Protein AF-0000000075324361 (afdb_homodimer)

Organism: Citrus sinensis (NCBI:txid2711)

pLDDT: mean 88.5, std 12.8, range [30.2, 98.38]

Structure (mmCIF, N/CA/C/O backbone):
data_AF-0000000075324361-model_v1
#
loop_
_entity.id
_entity.type
_entity.pdbx_description
1 polymer 'Uncharacterized protein'
#
loop_
_atom_site.group_PDB
_atom_site.id
_atom_site.type_symbol
_atom_site.label_atom_id
_atom_site.label_alt_id
_atom_site.label_comp_id
_atom_site.label_asym_id
_atom_site.label_entity_id
_atom_site.label_seq_id
_atom_site.pdbx_PDB_ins_code
_atom_site.Cartn_x
_atom_site.Cartn_y
_atom_site.Cartn_z
_atom_site.occupancy
_atom_site.B_iso_or_equiv
_atom_site.auth_seq_id
_atom_site.auth_comp_id
_atom_site.auth_asym_id
_atom_site.auth_atom_id
_atom_site.pdbx_PDB_model_num
ATOM 1 N N . MET A 1 1 ? 23.672 18.141 -0.409 1 30.2 1 MET A N 1
ATOM 2 C CA . MET A 1 1 ? 24.625 17.031 -0.497 1 30.2 1 MET A CA 1
ATOM 3 C C . MET A 1 1 ? 23.906 15.688 -0.392 1 30.2 1 MET A C 1
ATOM 5 O O . MET A 1 1 ? 23.25 15.406 0.61 1 30.2 1 MET A O 1
ATOM 9 N N . TYR A 1 2 ? 23.219 15.25 -1.407 1 40.75 2 TYR A N 1
ATOM 10 C CA . TYR A 1 2 ? 22.469 14.031 -1.705 1 40.75 2 TYR A CA 1
ATOM 11 C C . TYR A 1 2 ? 23.234 12.797 -1.22 1 40.75 2 TYR A C 1
ATOM 13 O O . TYR A 1 2 ? 24.234 12.406 -1.813 1 40.75 2 TYR A O 1
ATOM 21 N N . ASP A 1 3 ? 23.641 12.852 -0.004 1 45.34 3 ASP A N 1
ATOM 22 C CA . ASP A 1 3 ? 24.438 11.711 0.427 1 45.34 3 ASP A CA 1
ATOM 23 C C . ASP A 1 3 ? 23.797 10.391 -0.021 1 45.34 3 ASP A C 1
ATOM 25 O O . ASP A 1 3 ? 22.703 10.055 0.403 1 45.34 3 ASP A O 1
ATOM 29 N N . ASN A 1 4 ? 24.016 10.117 -1.226 1 47.72 4 ASN A N 1
ATOM 30 C CA . ASN A 1 4 ? 23.656 9.016 -2.105 1 47.72 4 ASN A CA 1
ATOM 31 C C . ASN A 1 4 ? 23.734 7.672 -1.379 1 47.72 4 ASN A C 1
ATOM 33 O O . ASN A 1 4 ? 24.656 6.887 -1.597 1 47.72 4 ASN A O 1
ATOM 37 N N . ARG A 1 5 ? 23.891 7.523 -0.077 1 54.38 5 ARG A N 1
ATOM 38 C CA . ARG A 1 5 ? 24.438 6.199 0.215 1 54.38 5 ARG A CA 1
ATOM 39 C C . ARG A 1 5 ? 23.453 5.105 -0.208 1 54.38 5 ARG A C 1
ATOM 41 O O . ARG A 1 5 ? 22.578 4.711 0.566 1 54.38 5 ARG A O 1
ATOM 48 N N . ILE A 1 6 ? 23.234 5.102 -1.662 1 61 6 ILE A N 1
ATOM 49 C CA . ILE A 1 6 ? 22.609 3.902 -2.217 1 61 6 ILE A CA 1
ATOM 50 C C . ILE A 1 6 ? 23.406 2.67 -1.778 1 61 6 ILE A C 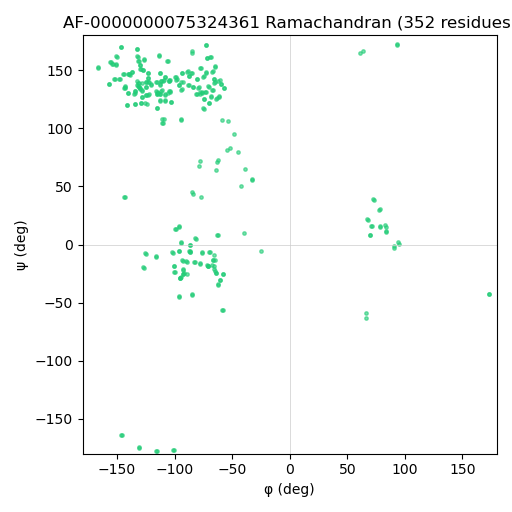1
ATOM 52 O O . ILE A 1 6 ? 24.609 2.58 -2.01 1 61 6 ILE A O 1
ATOM 56 N N . LEU A 1 7 ? 22.812 1.901 -0.807 1 64.62 7 LEU A N 1
ATOM 57 C CA . LEU A 1 7 ? 23.453 0.658 -0.382 1 64.62 7 LEU A CA 1
ATOM 58 C C . LEU A 1 7 ? 23.641 -0.287 -1.563 1 64.62 7 LEU A C 1
ATOM 60 O O . LEU A 1 7 ? 24.766 -0.685 -1.87 1 64.62 7 LEU A O 1
ATOM 64 N N . ARG A 1 8 ? 22.5 -0.619 -2.262 1 80.19 8 ARG A N 1
ATOM 65 C CA . ARG A 1 8 ? 22.594 -1.699 -3.24 1 80.19 8 ARG A CA 1
ATOM 66 C C . ARG A 1 8 ? 21.641 -1.458 -4.41 1 80.19 8 ARG A C 1
ATOM 68 O O . ARG A 1 8 ? 20.609 -0.8 -4.258 1 80.19 8 ARG A O 1
ATOM 75 N N . TYR A 1 9 ? 22.188 -1.846 -5.57 1 87.06 9 TYR A N 1
ATOM 76 C CA . TYR A 1 9 ? 21.375 -1.962 -6.777 1 87.06 9 TYR A CA 1
ATOM 77 C C . TYR A 1 9 ? 21.094 -3.422 -7.109 1 87.06 9 TYR A C 1
ATOM 79 O O . TYR A 1 9 ? 21.984 -4.266 -7.031 1 87.06 9 TYR A O 1
ATOM 87 N N . PHE A 1 10 ? 19.891 -3.602 -7.355 1 92.75 10 PHE A N 1
ATOM 88 C CA . PHE A 1 10 ? 19.484 -4.934 -7.793 1 92.75 10 PHE A CA 1
ATOM 89 C C . PHE A 1 10 ? 19.047 -4.918 -9.258 1 92.75 10 PHE A C 1
ATOM 91 O O . PHE A 1 10 ? 18 -4.363 -9.594 1 92.75 10 PHE A O 1
ATOM 98 N N . LYS A 1 11 ? 19.906 -5.496 -9.984 1 92.38 11 LYS A N 1
ATOM 99 C CA . LYS A 1 11 ? 19.672 -5.504 -11.422 1 92.38 11 LYS A CA 1
ATOM 100 C C . LYS A 1 11 ? 19.172 -6.867 -11.898 1 92.38 11 LYS A C 1
ATOM 102 O O . LYS A 1 11 ? 19.625 -7.902 -11.398 1 92.38 11 LYS A O 1
ATOM 107 N N . GLY A 1 12 ? 18.25 -6.793 -12.828 1 92.44 12 GLY A N 1
ATOM 108 C CA . GLY A 1 12 ? 17.781 -8.047 -13.391 1 92.44 12 GLY A CA 1
ATOM 109 C C . GLY A 1 12 ? 16.594 -7.875 -14.328 1 92.44 12 GLY A C 1
ATOM 110 O O . GLY A 1 12 ? 16.562 -8.469 -15.406 1 92.44 12 GLY A O 1
ATOM 111 N N . HIS A 1 13 ? 15.703 -7.051 -13.906 1 95.62 13 HIS A N 1
ATOM 112 C CA . HIS A 1 13 ? 14.555 -6.793 -14.766 1 95.62 13 HIS A CA 1
ATOM 113 C C . HIS A 1 13 ? 14.977 -6.059 -16.031 1 95.62 13 HIS A C 1
ATOM 115 O O . HIS A 1 13 ? 15.891 -5.238 -16.016 1 95.62 13 HIS A O 1
ATOM 121 N N . LYS A 1 14 ? 14.266 -6.305 -17.109 1 95.81 14 LYS A N 1
ATOM 122 C CA . LYS A 1 14 ? 14.578 -5.695 -18.406 1 95.81 14 LYS A CA 1
ATOM 123 C C . LYS A 1 14 ? 13.648 -4.516 -18.688 1 95.81 14 LYS A C 1
ATOM 125 O O . LYS A 1 14 ? 13.898 -3.738 -19.609 1 95.81 14 LYS A O 1
ATOM 130 N N . GLU A 1 15 ? 12.602 -4.465 -18.031 1 94.19 15 GLU A N 1
ATOM 131 C CA . GLU A 1 15 ? 11.625 -3.391 -18.156 1 94.19 15 GLU A CA 1
ATOM 132 C C . GLU A 1 15 ? 11.227 -2.836 -16.797 1 94.19 15 GLU A C 1
ATOM 134 O O . GLU A 1 15 ? 11.781 -3.248 -15.773 1 94.19 15 GLU A O 1
ATOM 139 N N . ARG A 1 16 ? 10.344 -1.986 -16.75 1 92.19 16 ARG A N 1
ATOM 140 C CA . ARG A 1 16 ? 9.938 -1.261 -15.547 1 92.19 16 ARG A CA 1
ATOM 141 C C . ARG A 1 16 ? 9.422 -2.217 -14.477 1 92.19 16 ARG A C 1
ATOM 143 O O . ARG A 1 16 ? 8.688 -3.158 -14.781 1 92.19 16 ARG A O 1
ATOM 150 N N . VAL A 1 17 ? 9.797 -1.865 -13.25 1 93.38 17 VAL A N 1
ATOM 151 C CA . VAL A 1 17 ? 9.234 -2.539 -12.086 1 93.38 17 VAL A CA 1
ATOM 152 C C . VAL A 1 17 ? 7.867 -1.951 -11.758 1 93.38 17 VAL A C 1
ATOM 154 O O . VAL A 1 17 ? 7.723 -0.733 -11.625 1 93.38 17 VAL A O 1
ATOM 157 N N . ILE A 1 18 ? 6.824 -2.787 -11.578 1 91.5 18 ILE A N 1
ATOM 158 C CA . ILE A 1 18 ? 5.477 -2.256 -11.406 1 91.5 18 ILE A CA 1
ATOM 159 C C . ILE A 1 18 ? 4.863 -2.803 -10.117 1 91.5 18 ILE A C 1
ATOM 161 O O . ILE A 1 18 ? 3.766 -2.404 -9.727 1 91.5 18 ILE A O 1
ATOM 165 N N . SER A 1 19 ? 5.457 -3.658 -9.508 1 94.56 19 SER A N 1
ATOM 166 C CA . SER A 1 19 ? 5.023 -4.215 -8.227 1 94.56 19 SER A CA 1
ATOM 167 C C . SER A 1 19 ? 6.215 -4.516 -7.324 1 94.56 19 SER A C 1
ATOM 169 O O . SER A 1 19 ? 7.246 -5.004 -7.785 1 94.56 19 SER A O 1
ATOM 171 N N . LEU A 1 20 ? 6.137 -4.152 -6.09 1 96.38 20 LEU A N 1
ATOM 172 C CA . LEU A 1 20 ? 7.172 -4.34 -5.082 1 96.38 20 LEU A CA 1
ATOM 173 C C . LEU A 1 20 ? 6.562 -4.742 -3.742 1 96.38 20 LEU A C 1
ATOM 175 O O . LEU A 1 20 ? 5.59 -4.137 -3.289 1 96.38 20 LEU A O 1
ATOM 179 N N . CYS A 1 21 ? 7.102 -5.789 -3.158 1 97.56 21 CYS A N 1
ATOM 180 C CA . CYS A 1 21 ? 6.605 -6.207 -1.8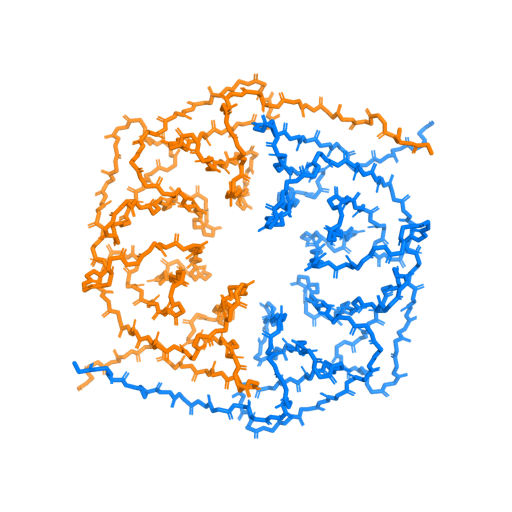52 1 97.56 21 CYS A CA 1
ATOM 181 C C . CYS A 1 21 ? 7.746 -6.68 -0.958 1 97.56 21 CYS A C 1
ATOM 183 O O . CYS A 1 21 ? 8.438 -7.645 -1.288 1 97.56 21 CYS A O 1
ATOM 185 N N . MET A 1 22 ? 7.891 -6.004 0.169 1 97.44 22 MET A N 1
ATOM 186 C CA . MET A 1 22 ? 8.875 -6.379 1.184 1 97.44 22 MET A CA 1
ATOM 187 C C . MET A 1 22 ? 8.281 -7.395 2.158 1 97.44 22 MET A C 1
ATOM 189 O O . MET A 1 22 ? 7.125 -7.273 2.562 1 97.44 22 MET A O 1
ATOM 193 N N . SER A 1 23 ? 9.125 -8.383 2.459 1 97.5 23 SER A N 1
ATOM 194 C CA . SER A 1 23 ? 8.695 -9.289 3.527 1 97.5 23 SER A CA 1
ATOM 195 C C . SER A 1 23 ? 8.484 -8.531 4.836 1 97.5 23 SER A C 1
ATOM 197 O O . SER A 1 23 ? 9.297 -7.684 5.207 1 97.5 23 SER A O 1
ATOM 199 N N . PRO A 1 24 ? 7.391 -8.883 5.539 1 95.19 24 PRO A N 1
ATOM 200 C CA . PRO A 1 24 ? 7.16 -8.18 6.801 1 95.19 24 PRO A CA 1
ATOM 201 C C . PRO A 1 24 ? 8.078 -8.664 7.922 1 95.19 24 PRO A C 1
ATOM 203 O O . PRO A 1 24 ? 8.141 -8.039 8.984 1 95.19 24 PRO A O 1
ATOM 206 N N . VAL A 1 25 ? 8.844 -9.672 7.727 1 94.5 25 VAL A N 1
ATOM 207 C CA . VAL A 1 25 ? 9.492 -10.297 8.875 1 94.5 25 VAL A CA 1
ATOM 208 C C . VAL A 1 25 ? 10.992 -10.398 8.633 1 94.5 25 VAL A C 1
ATOM 210 O O . VAL A 1 25 ? 11.773 -10.57 9.57 1 94.5 25 VAL A O 1
ATOM 213 N N . ASN A 1 26 ? 11.375 -10.312 7.371 1 93.38 26 ASN A N 1
ATOM 214 C CA . ASN A 1 26 ? 12.805 -10.461 7.117 1 93.38 26 ASN A CA 1
ATOM 215 C C . ASN A 1 26 ? 13.258 -9.602 5.941 1 93.38 26 ASN A C 1
ATOM 217 O O . ASN A 1 26 ? 12.547 -8.688 5.52 1 93.38 26 ASN A O 1
ATOM 221 N N . ASP A 1 27 ? 14.492 -9.875 5.359 1 93.44 27 ASP A N 1
ATOM 222 C CA . ASP A 1 27 ? 15.148 -8.984 4.406 1 93.44 27 ASP A CA 1
ATOM 223 C C . ASP A 1 27 ? 14.859 -9.414 2.969 1 93.44 27 ASP A C 1
ATOM 225 O O . ASP A 1 27 ? 15.547 -8.984 2.037 1 93.44 27 ASP A O 1
ATOM 229 N N . SER A 1 28 ? 13.883 -10.258 2.828 1 96.06 28 SER A N 1
ATOM 230 C CA . SER A 1 28 ? 13.508 -10.672 1.48 1 96.06 28 SER A CA 1
ATOM 231 C C . SER A 1 28 ? 12.469 -9.719 0.882 1 96.06 28 SER A C 1
ATOM 233 O O . SER A 1 28 ? 11.688 -9.109 1.611 1 96.06 28 SER A O 1
ATOM 235 N N . PHE A 1 29 ? 12.508 -9.562 -0.431 1 97.25 29 PHE A N 1
ATOM 236 C CA . PHE A 1 29 ? 11.469 -8.812 -1.124 1 97.25 29 PHE A CA 1
ATOM 237 C C . PHE A 1 29 ? 11.281 -9.328 -2.547 1 97.25 29 PHE A C 1
ATOM 239 O O . PHE A 1 29 ? 12.117 -10.086 -3.051 1 97.25 29 PHE A O 1
ATOM 246 N N . MET A 1 30 ? 10.148 -8.992 -3.131 1 97.75 30 MET A N 1
ATOM 247 C CA . MET A 1 30 ? 9.797 -9.406 -4.488 1 97.75 30 MET A CA 1
ATOM 248 C C . MET A 1 30 ? 9.5 -8.195 -5.363 1 97.75 30 MET A C 1
ATOM 250 O O . MET A 1 30 ? 9.008 -7.176 -4.875 1 97.75 30 MET A O 1
ATOM 254 N N . SER A 1 31 ? 9.828 -8.375 -6.586 1 97.19 31 SER A N 1
ATOM 255 C CA . SER A 1 31 ? 9.492 -7.359 -7.574 1 97.19 31 SER A CA 1
ATOM 256 C C . SER A 1 31 ? 8.852 -7.98 -8.812 1 97.19 31 SER A C 1
ATOM 258 O O . SER A 1 31 ? 9.227 -9.078 -9.227 1 97.19 31 SER A O 1
ATOM 260 N N . GLY A 1 32 ? 7.836 -7.359 -9.281 1 96.12 32 GLY A N 1
ATOM 261 C CA . GLY A 1 32 ? 7.219 -7.672 -10.562 1 96.12 32 GLY A CA 1
ATOM 262 C C . GLY A 1 32 ? 7.453 -6.598 -11.609 1 96.12 32 GLY A C 1
ATOM 263 O O . GLY A 1 32 ? 7.402 -5.402 -11.305 1 96.12 32 GLY A O 1
ATOM 264 N N . SER A 1 33 ? 7.672 -7.004 -12.852 1 95.5 33 SER A N 1
ATOM 265 C CA . SER A 1 33 ? 8.07 -6.078 -13.914 1 95.5 33 SER A CA 1
ATOM 266 C C . SER A 1 33 ? 7.234 -6.293 -15.172 1 95.5 33 SER A C 1
ATOM 268 O O . SER A 1 33 ? 6.641 -7.355 -15.352 1 95.5 33 SER A O 1
ATOM 270 N N . LEU A 1 34 ? 7.281 -5.27 -16.016 1 93.31 34 LEU A N 1
ATOM 271 C CA . LEU A 1 34 ? 6.625 -5.34 -17.312 1 93.31 34 LEU A CA 1
ATOM 272 C C . LEU A 1 34 ? 7.359 -6.309 -18.234 1 93.31 34 LEU A C 1
ATOM 274 O O . LEU A 1 34 ? 6.859 -6.648 -19.312 1 93.31 34 LEU A O 1
ATOM 2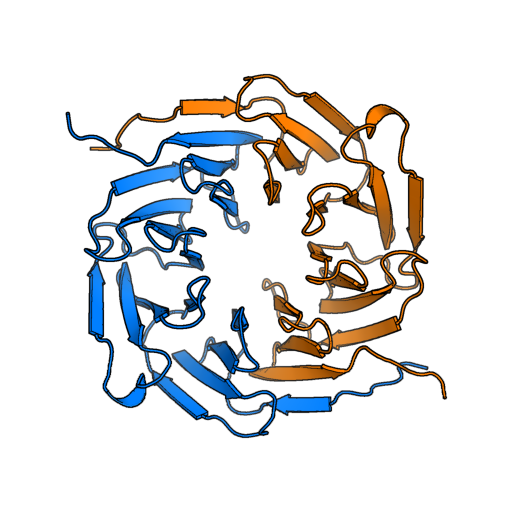78 N N . ASP A 1 35 ? 8.484 -6.832 -17.859 1 96 35 ASP A N 1
ATOM 279 C CA . ASP A 1 35 ? 9.18 -7.855 -18.641 1 96 35 ASP A CA 1
ATOM 280 C C . ASP A 1 35 ? 8.594 -9.242 -18.375 1 96 35 ASP A C 1
ATOM 282 O O . ASP A 1 35 ? 9.18 -10.25 -18.766 1 96 35 ASP A O 1
ATOM 286 N N . HIS A 1 36 ? 7.535 -9.328 -17.625 1 96.25 36 HIS A N 1
ATOM 287 C CA . HIS A 1 36 ? 6.738 -10.523 -17.375 1 96.25 36 HIS A CA 1
ATOM 288 C C . HIS A 1 36 ? 7.48 -11.5 -16.453 1 96.25 36 HIS A C 1
ATOM 290 O O . HIS A 1 36 ? 7.391 -12.711 -16.641 1 96.25 36 HIS A O 1
ATOM 296 N N . SER A 1 37 ? 8.156 -10.891 -15.492 1 96.88 37 SER A N 1
ATOM 297 C CA . SER A 1 37 ? 8.828 -11.727 -14.508 1 96.88 37 SER A CA 1
ATOM 298 C C . SER A 1 37 ? 8.633 -11.188 -13.094 1 96.88 37 SER A C 1
ATOM 300 O O . SER A 1 37 ? 8.422 -9.984 -12.906 1 96.88 37 SER A O 1
ATOM 302 N N . VAL A 1 38 ? 8.609 -12.117 -12.203 1 97.38 38 VAL A N 1
ATOM 303 C CA . VAL A 1 38 ? 8.734 -11.82 -10.781 1 97.38 38 VAL A CA 1
ATOM 304 C C . VAL A 1 38 ? 10.094 -12.289 -10.273 1 97.38 38 VAL A C 1
ATOM 306 O O . VAL A 1 38 ? 10.508 -13.422 -10.539 1 97.38 38 VAL A O 1
ATOM 309 N N . ARG A 1 39 ? 10.773 -11.398 -9.617 1 97.69 39 ARG A N 1
ATOM 310 C CA . ARG A 1 39 ? 12.07 -11.758 -9.047 1 97.69 39 ARG A CA 1
ATOM 311 C C . ARG A 1 39 ? 12.039 -11.68 -7.523 1 97.69 39 ARG A C 1
ATOM 313 O O . ARG A 1 39 ? 11.414 -10.789 -6.953 1 97.69 39 ARG A O 1
ATOM 320 N N . ILE A 1 40 ? 12.688 -12.641 -6.957 1 97.44 40 ILE A N 1
ATOM 321 C CA . ILE A 1 40 ? 12.836 -12.727 -5.508 1 97.44 40 ILE A CA 1
ATOM 322 C C . ILE A 1 40 ? 14.25 -12.305 -5.109 1 97.44 40 ILE A C 1
ATOM 324 O O . ILE A 1 40 ? 15.234 -12.773 -5.691 1 97.44 40 ILE A O 1
ATOM 328 N N . TRP A 1 41 ? 14.305 -11.43 -4.117 1 96.75 41 TRP A N 1
ATOM 329 C CA . TRP A 1 41 ? 15.57 -10.828 -3.725 1 96.75 41 TRP A CA 1
ATOM 330 C C . TRP A 1 41 ? 15.828 -11.016 -2.232 1 96.75 41 TRP A C 1
ATOM 332 O O . TRP A 1 41 ? 14.898 -11.312 -1.472 1 96.75 41 TRP A O 1
ATOM 342 N N . ASP A 1 42 ? 17.047 -10.922 -1.851 1 94.69 42 ASP A N 1
ATOM 343 C CA . ASP A 1 42 ? 17.531 -10.805 -0.478 1 94.69 42 ASP A CA 1
ATOM 344 C C . ASP A 1 42 ? 18.406 -9.562 -0.31 1 94.69 42 ASP A C 1
ATOM 346 O O . ASP A 1 42 ? 19.406 -9.406 -1.014 1 94.69 42 ASP A O 1
ATOM 350 N N . LEU A 1 43 ? 18.031 -8.672 0.575 1 92.38 43 LEU A N 1
ATOM 351 C CA . LEU A 1 43 ? 18.703 -7.391 0.764 1 92.38 43 LEU A CA 1
ATOM 352 C C . LEU A 1 43 ? 20.172 -7.598 1.096 1 92.38 43 LEU A C 1
ATOM 354 O O . LEU A 1 43 ? 21 -6.715 0.849 1 92.38 43 LEU A O 1
ATOM 358 N N . ARG A 1 44 ? 20.547 -8.727 1.659 1 89.44 44 ARG A N 1
ATOM 359 C CA . ARG A 1 44 ? 21.891 -8.984 2.16 1 89.44 44 ARG A CA 1
ATOM 360 C C . ARG A 1 44 ? 22.812 -9.422 1.035 1 89.44 44 ARG A C 1
ATOM 362 O O . ARG A 1 44 ? 24.047 -9.438 1.2 1 89.44 44 ARG A O 1
ATOM 369 N N . VAL A 1 45 ? 22.141 -9.781 -0.059 1 89.44 45 VAL A N 1
ATOM 370 C CA . VAL A 1 45 ? 22.938 -10.266 -1.181 1 89.44 45 VAL A CA 1
ATOM 371 C C . VAL A 1 45 ? 22.516 -9.562 -2.465 1 89.44 45 VAL A C 1
ATOM 373 O O . VAL A 1 45 ? 21.312 -9.359 -2.699 1 89.44 45 VAL A O 1
ATOM 376 N N . ASN A 1 46 ? 23.453 -9.141 -3.25 1 83.56 46 ASN A N 1
ATOM 377 C CA . ASN A 1 46 ? 23.172 -8.438 -4.496 1 83.56 46 ASN A CA 1
ATOM 378 C C . ASN A 1 46 ? 22.922 -9.406 -5.645 1 83.56 46 ASN A C 1
ATOM 380 O O . ASN A 1 46 ? 23.562 -9.305 -6.699 1 83.56 46 ASN A O 1
ATOM 384 N N . ALA A 1 47 ? 22.172 -10.359 -5.398 1 89.31 47 ALA A N 1
ATOM 385 C CA . ALA A 1 47 ? 21.844 -11.344 -6.43 1 89.31 47 ALA A CA 1
ATOM 386 C C . ALA A 1 47 ? 20.375 -11.75 -6.352 1 89.31 47 ALA A C 1
ATOM 388 O O . ALA A 1 47 ? 19.797 -11.812 -5.266 1 89.31 47 ALA A O 1
ATOM 389 N N . CYS A 1 48 ? 19.906 -12.008 -7.531 1 92.56 48 CYS A N 1
ATOM 390 C CA . CYS A 1 48 ? 18.547 -12.531 -7.633 1 92.56 48 CYS A CA 1
ATOM 391 C C . CYS A 1 48 ? 18.469 -13.945 -7.062 1 92.56 48 CYS A C 1
ATOM 393 O O . CYS A 1 48 ? 19.25 -14.82 -7.438 1 92.56 48 CYS A O 1
ATOM 395 N N . GLN A 1 49 ? 17.484 -14.148 -6.125 1 94.62 49 GLN A N 1
ATOM 3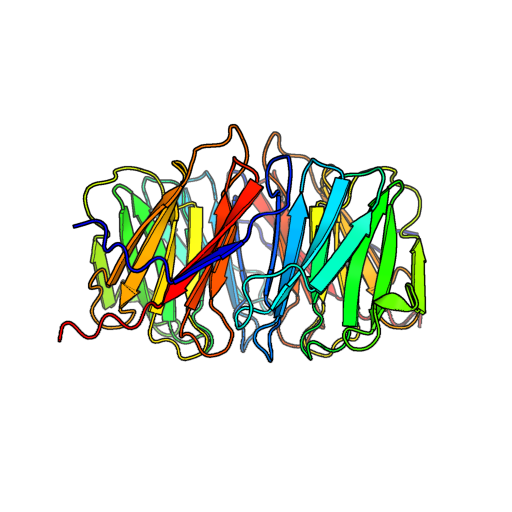96 C CA . GLN A 1 49 ? 17.375 -15.43 -5.445 1 94.62 49 GLN A CA 1
ATOM 397 C C . GLN A 1 49 ? 16.422 -16.359 -6.191 1 94.62 49 GLN A C 1
ATOM 399 O O . GLN A 1 49 ? 16.484 -17.594 -6.027 1 94.62 49 GLN A O 1
ATOM 404 N N . GLY A 1 50 ? 15.5 -15.867 -6.961 1 95.94 50 GLY A N 1
ATOM 405 C CA . GLY A 1 50 ? 14.516 -16.625 -7.715 1 95.94 50 GLY A CA 1
ATOM 406 C C . GLY A 1 50 ? 13.797 -15.797 -8.758 1 95.94 50 GLY A C 1
ATOM 407 O O . GLY A 1 50 ? 13.672 -14.578 -8.617 1 95.94 50 GLY A O 1
ATOM 408 N N . ILE A 1 51 ? 13.359 -16.484 -9.797 1 96.81 51 ILE A N 1
ATOM 409 C CA . ILE A 1 51 ? 12.641 -15.82 -10.875 1 96.81 51 ILE A CA 1
ATOM 410 C C . ILE A 1 51 ? 11.414 -16.656 -11.258 1 96.81 51 ILE A C 1
ATOM 412 O O . ILE A 1 51 ? 11.492 -17.875 -11.375 1 96.81 51 ILE A O 1
ATOM 416 N N . LEU A 1 52 ? 10.344 -16.031 -11.312 1 96 52 LEU A N 1
ATOM 417 C CA . LEU A 1 52 ? 9.117 -16.594 -11.859 1 96 52 LEU A CA 1
ATOM 418 C C . LEU A 1 52 ? 8.711 -15.883 -13.141 1 96 52 LEU A C 1
ATOM 420 O O . LEU A 1 52 ? 8.641 -14.648 -13.18 1 96 52 LEU A O 1
ATOM 424 N N . ARG A 1 53 ? 8.445 -16.656 -14.18 1 95.19 53 ARG A N 1
ATOM 425 C CA . ARG A 1 53 ? 8 -16.078 -15.445 1 95.19 53 ARG A CA 1
ATOM 426 C C . ARG A 1 53 ? 6.508 -16.297 -15.648 1 95.19 53 ARG A C 1
ATOM 428 O O . ARG A 1 53 ? 5.973 -17.359 -15.32 1 95.19 53 ARG A O 1
ATOM 435 N N . LEU A 1 54 ? 5.938 -15.258 -16.188 1 93 54 LEU A N 1
ATOM 436 C CA . LEU A 1 54 ? 4.5 -15.297 -16.438 1 93 54 LEU A CA 1
ATOM 437 C C . LEU A 1 54 ? 4.148 -14.508 -17.688 1 93 54 LEU A C 1
ATOM 439 O O . LEU A 1 54 ? 5.023 -13.898 -18.312 1 93 54 LEU A O 1
ATOM 443 N N . ARG A 1 55 ? 2.934 -14.531 -18.266 1 90.12 55 ARG A N 1
ATOM 444 C CA . ARG A 1 55 ? 2.533 -13.875 -19.5 1 90.12 55 ARG A CA 1
ATOM 445 C C . ARG A 1 55 ? 1.891 -12.523 -19.219 1 90.12 55 ARG A C 1
ATOM 447 O O . ARG A 1 55 ? 2.051 -11.578 -20 1 90.12 55 ARG A O 1
ATOM 454 N N . GLY A 1 56 ? 1.267 -12.336 -18.094 1 88.88 56 GLY A N 1
ATOM 455 C CA . GLY A 1 56 ? 0.542 -11.109 -17.797 1 88.88 56 GLY A CA 1
ATOM 456 C C . GLY A 1 56 ? 1.317 -10.164 -16.891 1 88.88 56 GLY A C 1
ATOM 457 O O . GLY A 1 56 ? 2.541 -10.266 -16.797 1 88.88 56 GLY A O 1
ATOM 458 N N . ARG A 1 57 ? 0.666 -9.031 -16.516 1 90.31 57 ARG A N 1
ATOM 459 C CA . ARG A 1 57 ? 1.234 -8.07 -15.586 1 90.31 57 ARG A CA 1
ATOM 460 C C . ARG A 1 57 ? 1.292 -8.648 -14.172 1 90.31 57 ARG A C 1
ATOM 462 O O . ARG A 1 57 ? 0.261 -9.016 -13.602 1 90.31 57 ARG A O 1
ATOM 469 N N . PRO A 1 58 ? 2.516 -8.695 -13.625 1 93.38 58 PRO A N 1
ATOM 470 C CA . PRO A 1 58 ? 2.619 -9.344 -12.32 1 93.38 58 PRO A CA 1
ATOM 471 C C . PRO A 1 58 ? 2.201 -8.438 -11.164 1 93.38 58 PRO A C 1
ATOM 473 O O . PRO A 1 58 ? 2.426 -7.223 -11.227 1 93.38 58 PRO A O 1
ATOM 476 N N . THR A 1 59 ? 1.566 -8.977 -10.203 1 95.75 59 THR A N 1
ATOM 477 C CA . THR A 1 59 ? 1.325 -8.406 -8.883 1 95.75 59 THR A CA 1
ATOM 478 C C . THR A 1 59 ? 1.7 -9.391 -7.781 1 95.75 59 THR A C 1
ATOM 480 O O . THR A 1 59 ? 1.374 -10.578 -7.867 1 95.75 59 THR A O 1
ATOM 483 N N . VAL A 1 60 ? 2.443 -8.875 -6.738 1 97.69 60 VAL A N 1
ATOM 484 C CA . VAL A 1 60 ? 2.979 -9.789 -5.738 1 97.69 60 VAL A CA 1
ATOM 485 C C . VAL A 1 60 ? 2.617 -9.297 -4.34 1 97.69 60 VAL A C 1
ATOM 487 O O . VAL A 1 60 ? 2.498 -8.094 -4.109 1 97.69 60 VAL A O 1
ATOM 490 N N . ALA A 1 61 ? 2.475 -10.18 -3.412 1 98.38 61 ALA A N 1
ATOM 491 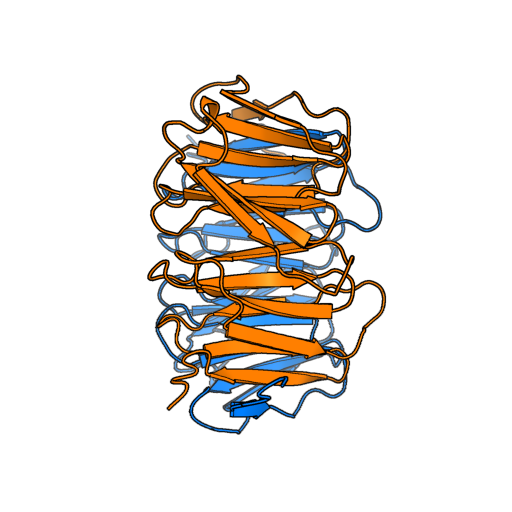C CA . ALA A 1 61 ? 2.246 -9.828 -2.014 1 98.38 61 ALA A CA 1
ATOM 492 C C . ALA A 1 61 ? 2.676 -10.953 -1.082 1 98.38 61 ALA A C 1
ATOM 494 O O . ALA A 1 61 ? 2.412 -12.125 -1.355 1 98.38 61 ALA A O 1
ATOM 495 N N . PHE A 1 62 ? 3.324 -10.594 0.005 1 98.12 62 PHE A N 1
ATOM 496 C CA . PHE A 1 62 ? 3.562 -11.516 1.109 1 98.12 62 PHE A CA 1
ATOM 497 C C . PHE A 1 62 ? 2.373 -11.539 2.062 1 98.12 62 PHE A C 1
ATOM 499 O O . PHE A 1 62 ? 1.713 -10.516 2.264 1 98.12 62 PHE A O 1
ATOM 506 N N . ASP A 1 63 ? 2.178 -12.695 2.615 1 97.44 63 ASP A N 1
ATOM 507 C CA . ASP A 1 63 ? 1.302 -12.68 3.783 1 97.44 63 ASP A CA 1
ATOM 508 C C . ASP A 1 63 ? 2.002 -12.062 4.988 1 97.44 63 ASP A C 1
ATOM 510 O O . ASP A 1 63 ? 3.205 -11.797 4.945 1 97.44 63 ASP A O 1
ATOM 514 N N . GLN A 1 64 ? 1.249 -11.844 6.055 1 94.62 64 GLN A N 1
ATOM 515 C CA . GLN A 1 64 ? 1.742 -11.031 7.164 1 94.62 64 GLN A CA 1
ATOM 516 C C . GLN A 1 64 ? 2.822 -11.773 7.949 1 94.62 64 GLN A C 1
ATOM 518 O O . GLN A 1 64 ? 3.582 -11.156 8.695 1 94.62 64 GLN A O 1
ATOM 523 N N . GLN A 1 65 ? 2.926 -13.055 7.801 1 95.44 65 GLN A N 1
ATOM 524 C CA . GLN A 1 65 ? 3.955 -13.844 8.477 1 95.44 65 GLN A CA 1
ATOM 525 C C . GLN A 1 65 ? 5.156 -14.07 7.562 1 95.44 65 GLN A C 1
ATOM 527 O O . GLN A 1 65 ? 6.16 -14.656 7.98 1 95.44 65 GLN A O 1
ATOM 532 N N . GLY A 1 66 ? 5.066 -13.672 6.371 1 96.5 66 GLY A N 1
ATOM 533 C CA . GLY A 1 66 ? 6.156 -13.82 5.418 1 96.5 66 GLY A CA 1
ATOM 534 C C . GLY A 1 66 ? 6.375 -15.258 4.988 1 96.5 66 GLY A C 1
ATOM 535 O O . GLY A 1 66 ? 7.422 -15.594 4.43 1 96.5 66 GLY A O 1
ATOM 536 N N . LEU A 1 67 ? 5.453 -16.109 5.219 1 96.25 67 LEU A N 1
ATOM 537 C CA . LEU A 1 67 ? 5.621 -17.531 4.949 1 96.25 67 LEU A CA 1
ATOM 538 C C . LEU A 1 67 ? 5.059 -17.891 3.578 1 96.25 67 LEU A C 1
ATOM 540 O O . LEU A 1 67 ? 5.488 -18.875 2.967 1 96.25 67 LEU A O 1
ATOM 544 N N . VAL A 1 68 ? 4.098 -17.188 3.146 1 97.25 68 VAL A N 1
ATOM 545 C CA . VAL A 1 68 ? 3.432 -17.406 1.866 1 97.25 68 VAL A CA 1
ATOM 546 C C . VAL A 1 68 ? 3.463 -16.125 1.039 1 97.25 68 VAL A C 1
ATOM 548 O O . VAL A 1 68 ? 3.369 -15.023 1.586 1 97.25 68 VAL A O 1
ATOM 551 N N . PHE A 1 69 ? 3.691 -16.266 -0.213 1 97.94 69 PHE A N 1
ATOM 552 C CA . PHE A 1 69 ? 3.457 -15.125 -1.086 1 97.94 69 PHE A CA 1
ATOM 553 C C . PHE A 1 69 ? 2.559 -15.516 -2.254 1 97.94 69 PHE A C 1
ATOM 555 O O . PHE A 1 69 ? 2.502 -16.688 -2.643 1 97.94 69 PHE A O 1
ATOM 562 N N . ALA A 1 70 ? 1.79 -14.516 -2.721 1 98.06 70 ALA A N 1
ATOM 563 C CA . ALA A 1 70 ? 0.867 -14.656 -3.844 1 98.06 70 ALA A CA 1
ATOM 564 C C . ALA A 1 70 ? 1.386 -13.922 -5.078 1 98.06 70 ALA A C 1
ATOM 566 O O . ALA A 1 70 ? 1.997 -12.859 -4.965 1 98.06 70 ALA A O 1
ATOM 567 N N . VAL A 1 71 ? 1.156 -14.453 -6.199 1 97.44 71 VAL A N 1
ATOM 568 C CA . VAL A 1 71 ? 1.461 -13.852 -7.492 1 97.44 71 VAL A CA 1
ATOM 569 C C . VAL A 1 71 ? 0.225 -13.906 -8.391 1 97.44 71 VAL A C 1
ATOM 571 O O . VAL A 1 71 ? -0.346 -14.977 -8.609 1 97.44 71 VAL A O 1
ATOM 574 N N . ALA A 1 72 ? -0.164 -12.742 -8.805 1 95.38 72 ALA A N 1
ATOM 575 C CA . ALA A 1 72 ? -1.257 -12.695 -9.773 1 95.38 72 ALA A CA 1
ATOM 576 C C . ALA A 1 72 ? -0.754 -13.008 -11.18 1 95.38 72 ALA A C 1
ATOM 578 O O . ALA A 1 72 ? 0.282 -12.484 -11.602 1 95.38 72 ALA A O 1
ATOM 579 N N . MET A 1 73 ? -1.524 -13.812 -11.805 1 89.19 73 MET A N 1
ATOM 580 C CA . MET A 1 73 ? -1.213 -14.242 -13.164 1 89.19 73 MET A CA 1
ATOM 581 C C . MET A 1 73 ? -2.279 -13.766 -14.141 1 89.19 73 MET A C 1
ATOM 583 O O . MET A 1 73 ? -3.205 -13.047 -13.758 1 89.19 73 MET A O 1
ATOM 587 N N . GLU A 1 74 ? -2.051 -14.195 -15.383 1 84.38 74 GLU A N 1
ATOM 588 C CA . GLU A 1 74 ? -3.047 -13.883 -16.406 1 84.38 74 GLU A CA 1
ATOM 589 C C . GLU A 1 74 ? -4.371 -14.586 -16.109 1 84.38 74 GLU A C 1
ATOM 591 O O . GLU A 1 74 ? -4.414 -15.562 -15.359 1 84.38 74 GLU A O 1
ATOM 596 N N . ALA A 1 75 ? -5.461 -14.039 -16.562 1 79.88 75 ALA A N 1
ATOM 597 C CA . ALA A 1 75 ? -6.797 -14.633 -16.531 1 79.88 75 ALA A CA 1
ATOM 598 C C . ALA A 1 75 ? -7.312 -14.766 -15.109 1 79.88 75 ALA A C 1
ATOM 600 O O . ALA A 1 75 ? -8.047 -15.703 -14.789 1 79.88 75 ALA A O 1
ATOM 601 N N . GLY A 1 76 ? -6.809 -14.023 -14.203 1 83.94 76 GLY A N 1
ATOM 602 C CA . GLY A 1 76 ? -7.363 -13.969 -12.859 1 83.94 76 GLY A CA 1
ATOM 603 C C . GLY A 1 76 ? -6.875 -15.094 -11.969 1 83.94 76 GLY A C 1
ATOM 604 O O . GLY A 1 76 ? -7.508 -15.414 -10.961 1 83.94 76 GLY A O 1
ATOM 605 N N . ALA A 1 77 ? -5.789 -15.758 -12.375 1 90.38 77 ALA A N 1
ATOM 606 C CA . ALA A 1 77 ? -5.203 -16.797 -11.523 1 90.38 77 ALA A CA 1
ATOM 607 C C . ALA A 1 77 ? -4.258 -16.188 -10.492 1 90.38 77 ALA A C 1
ATOM 609 O O . ALA A 1 77 ? -3.496 -15.273 -10.805 1 90.38 77 ALA A O 1
ATOM 610 N N . ILE A 1 78 ? -4.43 -16.703 -9.273 1 95.31 78 ILE A N 1
ATOM 611 C CA . ILE A 1 78 ? -3.523 -16.328 -8.188 1 95.31 78 ILE A CA 1
ATOM 612 C C . ILE A 1 78 ? -2.746 -17.562 -7.734 1 95.31 78 ILE A C 1
ATOM 614 O O . ILE A 1 78 ? -3.336 -18.531 -7.238 1 95.31 78 ILE A O 1
ATOM 618 N N . LYS A 1 79 ? -1.461 -17.547 -7.879 1 96.38 79 LYS A N 1
ATOM 619 C CA . LYS A 1 79 ? -0.611 -18.641 -7.43 1 96.38 79 LYS A CA 1
ATOM 620 C C . LYS A 1 79 ? -0.032 -18.344 -6.047 1 96.38 79 LYS A C 1
ATOM 622 O O . LYS A 1 79 ? 0.39 -17.219 -5.766 1 96.38 79 LYS A O 1
ATOM 627 N N . LEU A 1 80 ? -0.065 -19.375 -5.242 1 97.69 80 LEU A N 1
ATOM 628 C CA . LEU A 1 80 ? 0.47 -19.266 -3.889 1 97.69 80 LEU A CA 1
ATOM 629 C C . LEU A 1 80 ? 1.738 -20.094 -3.738 1 97.69 80 LEU A C 1
ATOM 631 O O . LEU A 1 80 ? 1.776 -21.25 -4.156 1 97.69 80 LEU A O 1
ATOM 635 N N . PHE A 1 81 ? 2.742 -19.5 -3.168 1 97.81 81 PHE A N 1
ATOM 636 C CA . PHE A 1 81 ? 4.039 -20.141 -2.986 1 97.81 81 PHE A CA 1
ATOM 637 C C . PHE A 1 81 ? 4.438 -20.156 -1.514 1 97.81 81 PHE A C 1
ATOM 639 O O . PHE A 1 81 ? 4.121 -19.219 -0.774 1 97.81 81 PHE A O 1
ATOM 646 N N . ASP A 1 82 ? 5.07 -21.234 -1.136 1 97 82 ASP A N 1
ATOM 647 C CA . ASP A 1 82 ? 5.809 -21.234 0.123 1 97 82 ASP A CA 1
ATOM 648 C C . ASP A 1 82 ? 7.105 -20.438 0 1 97 82 ASP A C 1
ATOM 650 O O . ASP A 1 82 ? 7.938 -20.734 -0.863 1 97 82 ASP A O 1
ATOM 654 N N . SER A 1 83 ? 7.324 -19.484 0.843 1 96.12 83 SER A N 1
ATOM 655 C CA . SER A 1 83 ? 8.469 -18.578 0.73 1 96.12 83 SER A CA 1
ATOM 656 C C . SER A 1 83 ? 9.781 -19.344 0.899 1 96.12 83 SER A C 1
ATOM 658 O O . SER A 1 83 ? 10.82 -18.906 0.39 1 96.12 83 SER A O 1
ATOM 660 N N . ARG A 1 84 ? 9.781 -20.438 1.538 1 93.38 84 ARG A N 1
ATOM 661 C CA . ARG A 1 84 ? 11 -21.172 1.838 1 93.38 84 ARG A CA 1
ATOM 662 C C . ARG A 1 84 ? 11.281 -22.219 0.761 1 93.38 84 ARG A C 1
ATOM 664 O O . ARG A 1 84 ? 12.367 -22.797 0.722 1 93.38 84 ARG A O 1
ATOM 671 N N . SER A 1 85 ? 10.281 -22.469 -0.054 1 95.19 85 SER A N 1
ATOM 672 C CA . SER A 1 85 ? 10.453 -23.516 -1.058 1 95.19 85 SER A CA 1
ATOM 673 C C . SER A 1 85 ? 9.758 -23.141 -2.363 1 95.19 85 SER A C 1
ATOM 675 O O . SER A 1 85 ? 9.094 -23.984 -2.977 1 95.19 85 SER A O 1
ATOM 677 N N . TYR A 1 86 ? 9.906 -21.891 -2.676 1 92.81 86 TYR A N 1
ATOM 678 C CA . TYR A 1 86 ? 9.172 -21.406 -3.842 1 92.81 86 TYR A CA 1
ATOM 679 C C . TYR A 1 86 ? 9.664 -22.094 -5.113 1 92.81 86 TYR A C 1
ATOM 681 O O . TYR A 1 86 ? 8.969 -22.094 -6.133 1 92.81 86 TYR A O 1
ATOM 689 N N . ASP A 1 87 ? 10.867 -22.625 -5.137 1 92.88 87 ASP A N 1
ATOM 690 C CA . ASP A 1 87 ? 11.461 -23.297 -6.285 1 92.88 87 ASP A CA 1
ATOM 691 C C . ASP A 1 87 ? 10.719 -24.594 -6.598 1 92.88 87 ASP A C 1
ATOM 693 O O . ASP A 1 87 ? 10.867 -25.156 -7.688 1 92.88 87 ASP A O 1
ATOM 697 N N . LYS A 1 88 ? 9.898 -25.062 -5.742 1 95.56 88 LYS A N 1
ATOM 698 C CA . LYS A 1 88 ? 9.117 -26.281 -5.953 1 95.56 88 LYS A CA 1
ATOM 699 C C . LYS A 1 88 ? 7.812 -25.969 -6.68 1 95.56 88 LYS A C 1
ATOM 701 O O . LYS A 1 88 ? 7.031 -26.875 -6.973 1 95.56 88 LYS A O 1
ATOM 706 N N . GLY A 1 89 ? 7.574 -24.781 -6.977 1 95.56 89 GLY A N 1
ATOM 707 C CA . GLY A 1 89 ? 6.336 -24.375 -7.625 1 95.56 89 GLY A CA 1
ATOM 708 C C . GLY A 1 89 ? 5.266 -23.938 -6.641 1 95.56 89 GLY A C 1
ATOM 709 O O . GLY A 1 89 ? 5.457 -24.031 -5.426 1 95.56 89 GLY A O 1
ATOM 710 N N . PRO A 1 90 ? 4.238 -23.422 -7.207 1 96.19 90 PRO A N 1
ATOM 711 C CA . PRO A 1 90 ? 3.135 -23.016 -6.328 1 96.19 90 PRO A CA 1
ATOM 712 C C . PRO A 1 90 ? 2.477 -24.219 -5.637 1 96.19 90 PRO A C 1
ATOM 714 O O . PRO A 1 90 ? 2.342 -25.281 -6.234 1 96.19 90 PRO A O 1
ATOM 717 N N . PHE A 1 91 ? 2.107 -23.984 -4.398 1 96.5 91 PHE A N 1
ATOM 718 C CA . PHE A 1 91 ? 1.438 -25.078 -3.707 1 96.5 91 PHE A CA 1
ATOM 719 C C . PHE A 1 91 ? -0.069 -25.016 -3.928 1 96.5 91 PHE A C 1
ATOM 721 O O . PHE A 1 91 ? -0.784 -25.969 -3.641 1 96.5 91 PHE A O 1
ATOM 728 N N . ASP A 1 92 ? -0.597 -23.875 -4.418 1 95.81 92 ASP A N 1
ATOM 729 C CA . ASP A 1 92 ? -2.008 -23.734 -4.762 1 95.81 92 ASP A CA 1
ATOM 730 C C . ASP A 1 92 ? -2.207 -22.656 -5.828 1 95.81 92 ASP A C 1
ATOM 732 O O . ASP A 1 92 ? -1.336 -21.812 -6.035 1 95.81 92 ASP A O 1
ATOM 736 N N . THR A 1 93 ? -3.311 -22.781 -6.562 1 94.44 93 THR A N 1
ATOM 737 C CA . THR A 1 93 ? -3.738 -21.797 -7.543 1 94.44 93 THR A CA 1
ATOM 738 C C . THR A 1 93 ? -5.227 -21.5 -7.402 1 94.44 93 THR A C 1
ATOM 740 O O . THR A 1 93 ? -6.051 -22.422 -7.438 1 94.44 93 THR A O 1
ATOM 743 N N . PHE A 1 94 ? -5.48 -20.234 -7.148 1 93.31 94 PHE A N 1
ATOM 744 C CA . PHE A 1 94 ? -6.871 -19.797 -7.062 1 93.31 94 PHE A CA 1
ATOM 745 C C . PHE A 1 94 ? -7.32 -19.172 -8.375 1 93.31 94 PHE A C 1
ATOM 747 O O . PHE A 1 94 ? -6.559 -18.438 -9.008 1 93.31 94 PHE A O 1
ATOM 754 N N . LEU A 1 95 ? -8.523 -19.422 -8.734 1 88.5 95 LEU A N 1
ATOM 755 C CA . LEU A 1 95 ? -9.125 -18.797 -9.906 1 88.5 95 LEU A CA 1
ATOM 756 C C . LEU A 1 95 ? -10.219 -17.828 -9.492 1 88.5 95 LEU A C 1
ATOM 758 O O . LEU A 1 95 ? -11.195 -18.219 -8.852 1 88.5 95 LEU A O 1
ATOM 762 N N . VAL A 1 96 ? -10 -16.609 -9.539 1 81.06 96 VAL A N 1
ATOM 763 C CA . VAL A 1 96 ? -10.953 -15.578 -9.133 1 81.06 96 VAL A CA 1
ATOM 764 C C . VAL A 1 96 ? -12.164 -15.594 -10.07 1 81.06 96 VAL A C 1
ATOM 766 O O . VAL A 1 96 ? -13.289 -15.344 -9.648 1 81.06 96 VAL A O 1
ATOM 769 N N . GLY A 1 97 ? -12.156 -16.312 -11.148 1 67.81 97 GLY A N 1
ATOM 770 C CA . GLY A 1 97 ? -13.234 -16.469 -12.109 1 67.81 97 GLY A CA 1
ATOM 771 C C . GLY A 1 97 ? -13.648 -15.172 -12.766 1 67.81 97 GLY A C 1
ATOM 772 O O . GLY A 1 97 ? -13.305 -14.094 -12.281 1 67.81 97 GLY A O 1
ATOM 773 N N . GLY A 1 98 ? -14.484 -15.25 -14 1 58.03 98 GLY A N 1
ATOM 774 C CA . GLY A 1 98 ? -15.328 -14.352 -14.773 1 58.03 98 GLY A CA 1
ATOM 775 C C . GLY A 1 98 ? -14.555 -13.227 -15.43 1 58.03 98 GLY A C 1
ATOM 776 O O . GLY A 1 98 ? -14.758 -12.93 -16.609 1 58.03 98 GLY A O 1
ATOM 777 N N . ASP A 1 99 ? -13.828 -12.375 -14.492 1 62.06 99 ASP A N 1
ATOM 778 C CA . ASP A 1 99 ? -13.32 -11.117 -15.039 1 62.06 99 ASP A CA 1
ATOM 779 C C . ASP A 1 99 ? -11.875 -11.273 -15.508 1 62.06 99 ASP A C 1
ATOM 781 O O . ASP A 1 99 ? -11.047 -11.844 -14.797 1 62.06 99 ASP A O 1
ATOM 785 N N . THR A 1 100 ? -11.672 -11.297 -16.766 1 69.06 100 THR A N 1
ATOM 786 C CA . THR A 1 100 ? -10.367 -11.367 -17.406 1 69.06 100 THR A CA 1
ATOM 787 C C . THR A 1 100 ? -9.531 -10.133 -17.078 1 69.06 100 THR A C 1
ATOM 789 O O . THR A 1 100 ? -8.445 -9.945 -17.625 1 69.06 100 THR A O 1
ATOM 792 N N . ALA A 1 101 ? -10.078 -9.359 -16.172 1 79.69 101 ALA A N 1
ATOM 793 C CA . ALA A 1 101 ? -9.312 -8.148 -15.875 1 79.69 101 ALA A CA 1
ATOM 794 C C . ALA A 1 101 ? -8.062 -8.469 -15.062 1 79.69 101 ALA A C 1
ATOM 796 O O . ALA A 1 101 ? -8.055 -9.43 -14.281 1 79.69 101 ALA A O 1
ATOM 797 N N . GLU A 1 102 ? -7.043 -7.734 -15.266 1 87.19 102 GLU A N 1
ATOM 798 C CA . GLU A 1 102 ? -5.773 -7.91 -14.562 1 87.19 102 GLU A CA 1
ATOM 799 C C . GLU A 1 102 ? -5.891 -7.504 -13.094 1 87.19 102 GLU A C 1
ATOM 801 O O . GLU A 1 102 ? -6.523 -6.496 -12.773 1 87.19 102 GLU A O 1
ATOM 806 N N . VAL A 1 103 ? -5.309 -8.367 -12.266 1 91.94 103 VAL A N 1
ATOM 807 C CA . VAL A 1 103 ? -5.188 -8.008 -10.859 1 91.94 103 VAL A CA 1
ATOM 808 C C . VAL A 1 103 ? -4.059 -7 -10.672 1 91.94 103 VAL A C 1
ATOM 810 O O . VAL A 1 103 ? -2.936 -7.223 -11.133 1 91.94 103 VAL A O 1
ATOM 813 N N . CYS A 1 104 ? -4.352 -5.895 -9.938 1 90.19 104 CYS A N 1
ATOM 814 C CA . CYS A 1 104 ? -3.322 -4.871 -9.82 1 90.19 104 CYS A CA 1
ATOM 815 C C . CYS A 1 104 ? -2.873 -4.711 -8.375 1 90.19 104 CYS A C 1
ATOM 817 O O . CYS A 1 104 ? -1.867 -4.055 -8.102 1 90.19 104 CYS A O 1
ATOM 819 N N . ASP A 1 105 ? -3.588 -5.316 -7.461 1 94 105 ASP A N 1
ATOM 820 C CA . ASP A 1 105 ? -3.154 -5.289 -6.07 1 94 105 ASP A CA 1
ATOM 821 C C . ASP A 1 105 ? -3.646 -6.523 -5.316 1 94 105 ASP A C 1
ATOM 823 O O . ASP A 1 105 ? -4.75 -7.012 -5.566 1 94 105 ASP A O 1
ATOM 827 N N . ILE A 1 106 ? -2.807 -7.012 -4.438 1 96.56 106 ILE A N 1
ATOM 828 C CA . ILE A 1 106 ? -3.125 -8.117 -3.545 1 96.56 106 ILE A CA 1
ATOM 829 C C . ILE A 1 106 ? -2.803 -7.73 -2.104 1 96.56 106 ILE A C 1
ATOM 831 O O . ILE A 1 106 ? -1.729 -7.188 -1.825 1 96.56 106 ILE A O 1
ATOM 835 N N . LYS A 1 107 ? -3.695 -7.969 -1.213 1 97.31 107 LYS A N 1
ATOM 836 C CA . LYS A 1 107 ? -3.445 -7.785 0.214 1 97.31 107 LYS A CA 1
ATOM 837 C C . LYS A 1 107 ? -3.951 -8.977 1.02 1 97.31 107 LYS A C 1
ATOM 839 O O . LYS A 1 107 ? -5.09 -9.414 0.838 1 97.31 107 LYS A O 1
ATOM 844 N N . PHE A 1 108 ? -3.117 -9.492 1.931 1 97.5 108 PHE A N 1
ATOM 845 C CA . PHE A 1 108 ? -3.564 -10.469 2.914 1 97.5 108 PHE A CA 1
ATOM 846 C C . PHE A 1 108 ? -4.113 -9.773 4.156 1 97.5 108 PHE A C 1
ATOM 848 O O . PHE A 1 108 ? -3.602 -8.734 4.57 1 97.5 108 PHE A O 1
ATOM 855 N N . SER A 1 109 ? -5.137 -10.406 4.723 1 96.56 109 SER A N 1
ATOM 856 C CA . SER A 1 109 ? -5.578 -9.922 6.027 1 96.56 109 SER A CA 1
ATOM 857 C C . SER A 1 109 ? -4.535 -10.219 7.105 1 96.56 109 SER A C 1
ATOM 859 O O . SER A 1 109 ? -3.674 -11.078 6.926 1 96.56 109 SER A O 1
ATOM 861 N N . ASN A 1 110 ? -4.637 -9.508 8.211 1 94.38 110 ASN A N 1
ATOM 862 C CA . ASN A 1 110 ? -3.633 -9.617 9.258 1 94.38 110 ASN A CA 1
ATOM 863 C C . ASN A 1 110 ? -3.574 -11.031 9.828 1 94.38 110 ASN A C 1
ATOM 865 O O . ASN A 1 110 ? -2.504 -11.508 10.211 1 94.38 110 ASN A O 1
ATOM 869 N N . ASP A 1 111 ? -4.68 -11.672 9.898 1 93.38 111 ASP A N 1
ATOM 870 C CA . ASP A 1 111 ? -4.711 -13.023 10.453 1 93.38 111 ASP A CA 1
ATOM 871 C C . ASP A 1 111 ? -4.402 -14.062 9.375 1 93.38 111 ASP A C 1
ATOM 873 O O . ASP A 1 111 ? -4.41 -15.266 9.648 1 93.38 111 ASP A O 1
ATOM 877 N N . GLY A 1 112 ? -4.293 -13.609 8.148 1 94.25 112 GLY A N 1
ATOM 878 C CA . GLY A 1 112 ? -3.877 -14.484 7.062 1 94.25 112 GLY A CA 1
ATOM 879 C C . GLY A 1 112 ? -5.02 -15.289 6.477 1 94.25 112 GLY A C 1
ATOM 880 O O . GLY A 1 112 ? -4.801 -16.156 5.621 1 94.25 112 GLY A O 1
ATOM 881 N N . LYS A 1 113 ? -6.258 -14.992 6.824 1 94.38 113 LYS A N 1
ATOM 882 C CA . LYS A 1 113 ? -7.379 -15.852 6.453 1 94.38 113 LYS A CA 1
ATOM 883 C C . LYS A 1 113 ? -8.008 -15.398 5.137 1 94.38 113 LYS A C 1
ATOM 885 O O . LYS A 1 113 ? -8.734 -16.156 4.496 1 94.38 113 LYS A O 1
ATOM 890 N N . SER A 1 114 ? -7.777 -14.188 4.809 1 95.62 114 SER A N 1
ATOM 891 C CA . SER A 1 114 ? -8.422 -13.633 3.625 1 95.62 114 SER A CA 1
ATOM 892 C C . SER A 1 114 ? -7.406 -12.945 2.717 1 95.62 114 SER A C 1
ATOM 894 O O . SER A 1 114 ? -6.348 -12.508 3.178 1 95.62 114 SER A O 1
ATOM 896 N N . MET A 1 115 ? -7.734 -12.891 1.469 1 96.38 115 MET A N 1
ATOM 897 C CA . MET A 1 115 ? -6.98 -12.164 0.448 1 96.38 115 MET A CA 1
ATOM 898 C C . MET A 1 115 ? -7.879 -11.172 -0.286 1 96.38 115 MET A C 1
ATOM 900 O O . MET A 1 115 ? -8.977 -11.523 -0.714 1 96.38 115 MET A O 1
ATOM 904 N N . LEU A 1 116 ? -7.441 -9.969 -0.364 1 96.19 116 LEU A N 1
ATOM 905 C CA . LEU A 1 116 ? -8.133 -8.898 -1.07 1 96.19 116 LEU A CA 1
ATOM 906 C C . LEU A 1 116 ? -7.473 -8.609 -2.414 1 96.19 116 LEU A C 1
ATOM 908 O O . LEU A 1 116 ? -6.273 -8.328 -2.471 1 96.19 116 LEU A O 1
ATOM 912 N N . LEU A 1 117 ? -8.25 -8.719 -3.469 1 95.06 117 LEU A N 1
ATOM 913 C CA . LEU A 1 117 ? -7.77 -8.461 -4.82 1 95.06 117 LEU A CA 1
ATOM 914 C C . LEU A 1 117 ? -8.461 -7.238 -5.418 1 95.06 117 LEU A C 1
ATOM 916 O O . LEU A 1 117 ? -9.688 -7.113 -5.332 1 95.06 117 LEU A O 1
ATOM 920 N N . THR A 1 118 ? -7.699 -6.359 -5.941 1 92.88 118 THR A N 1
ATOM 921 C CA . THR A 1 118 ? -8.242 -5.281 -6.758 1 92.88 118 THR A CA 1
ATOM 922 C C . THR A 1 118 ? -7.824 -5.438 -8.219 1 92.88 118 THR A C 1
ATOM 924 O O . THR A 1 118 ? -6.688 -5.809 -8.5 1 92.88 118 THR A O 1
ATOM 927 N N . THR A 1 119 ? -8.781 -5.141 -9.125 1 89.81 119 THR A N 1
ATOM 928 C CA . THR A 1 119 ? -8.5 -5.324 -10.547 1 89.81 119 THR A CA 1
ATOM 929 C C . THR A 1 119 ? -8.469 -3.98 -11.273 1 89.81 119 THR A C 1
ATOM 931 O O . THR A 1 119 ? -8.922 -2.967 -10.734 1 89.81 119 THR A O 1
ATOM 934 N N . THR A 1 120 ? -7.902 -3.934 -12.461 1 85.62 120 THR A N 1
ATOM 935 C CA . THR A 1 120 ? -7.738 -2.721 -13.25 1 85.62 120 THR A CA 1
ATOM 936 C C . THR A 1 120 ? -9.094 -2.188 -13.711 1 85.62 120 THR A C 1
ATOM 938 O O . THR A 1 120 ? -9.203 -1.031 -14.125 1 85.62 120 THR A O 1
ATOM 941 N N . ASN A 1 121 ? -10.141 -3.008 -13.68 1 83.88 121 ASN A N 1
ATOM 942 C CA . ASN A 1 121 ? -11.477 -2.551 -14.047 1 83.88 121 ASN A CA 1
ATOM 943 C C . ASN A 1 121 ? -12.32 -2.242 -12.812 1 83.88 121 ASN A C 1
ATOM 945 O O . ASN A 1 121 ? -13.547 -2.266 -12.875 1 83.88 121 ASN A O 1
ATOM 949 N N . ASN A 1 122 ? -11.695 -2.15 -11.672 1 87 122 ASN A N 1
ATOM 950 C CA . ASN A 1 122 ? -12.281 -1.627 -10.438 1 87 122 ASN A CA 1
ATOM 951 C C . ASN A 1 122 ? -13.195 -2.65 -9.773 1 87 122 ASN A C 1
ATOM 953 O O . ASN A 1 122 ? -14.211 -2.287 -9.18 1 87 122 ASN A O 1
ATOM 957 N N . ASN A 1 123 ? -12.852 -3.885 -9.992 1 88.31 123 ASN A N 1
ATOM 958 C CA . ASN A 1 123 ? -13.469 -4.926 -9.18 1 88.31 123 ASN A CA 1
ATOM 959 C C . ASN A 1 123 ? -12.617 -5.266 -7.957 1 88.31 123 ASN A C 1
ATOM 961 O O . ASN A 1 123 ? -11.391 -5.207 -8.016 1 88.31 123 ASN A O 1
ATOM 965 N N . ILE A 1 124 ? -13.336 -5.613 -6.941 1 91.44 124 ILE A N 1
ATOM 966 C CA . ILE A 1 124 ? -12.703 -6.059 -5.703 1 91.44 124 ILE A CA 1
ATOM 967 C C . ILE A 1 124 ? -13.195 -7.461 -5.348 1 91.44 124 ILE A C 1
ATOM 969 O O . ILE A 1 124 ? -14.406 -7.723 -5.367 1 91.44 124 ILE A O 1
ATOM 973 N N . TYR A 1 125 ? -12.273 -8.336 -5.078 1 91.88 125 TYR A N 1
ATOM 974 C CA . TYR A 1 125 ? -12.609 -9.688 -4.648 1 91.88 125 TYR A CA 1
ATOM 975 C C . TYR A 1 125 ? -11.961 -10.008 -3.305 1 91.88 125 TYR A C 1
ATOM 977 O O . TYR A 1 125 ? -10.805 -9.641 -3.062 1 91.88 125 TYR A O 1
ATOM 985 N N . VAL A 1 126 ? -12.719 -10.672 -2.492 1 93.75 126 VAL A N 1
ATOM 986 C CA . VAL A 1 126 ? -12.172 -11.258 -1.271 1 93.75 126 VAL A CA 1
ATOM 987 C C . VAL A 1 126 ? -12.203 -12.781 -1.364 1 93.75 126 VAL A C 1
ATOM 989 O O . VAL A 1 126 ? -13.258 -13.375 -1.612 1 93.75 126 VAL A O 1
ATOM 992 N N . LEU A 1 127 ? -11.047 -13.367 -1.19 1 93.81 127 LEU A N 1
ATOM 993 C CA . LEU A 1 127 ? -10.914 -14.82 -1.245 1 93.81 127 LEU A CA 1
ATOM 994 C C . LEU A 1 127 ? -10.547 -15.383 0.124 1 93.81 127 LEU A C 1
ATOM 996 O O . LEU A 1 127 ? -9.867 -14.719 0.912 1 93.81 127 LEU A O 1
ATOM 1000 N N . ASP A 1 128 ? -11.047 -16.594 0.344 1 94.56 128 ASP A N 1
ATOM 1001 C CA . ASP A 1 128 ? -10.438 -17.391 1.407 1 94.56 128 ASP A CA 1
ATOM 1002 C C . ASP A 1 128 ? -8.984 -17.719 1.086 1 94.56 128 ASP A C 1
ATOM 1004 O O . ASP A 1 128 ? -8.688 -18.281 0.033 1 94.56 128 ASP A O 1
ATOM 1008 N N . ALA A 1 129 ? -8.086 -17.391 1.981 1 94.19 129 ALA A N 1
ATOM 1009 C CA . ALA A 1 129 ? -6.664 -17.484 1.665 1 94.19 129 ALA A CA 1
ATOM 1010 C C . ALA A 1 129 ? -6.188 -18.938 1.73 1 94.19 129 ALA A C 1
ATOM 1012 O O . ALA A 1 129 ? -5.094 -19.266 1.26 1 94.19 129 ALA A O 1
ATOM 1013 N N . TYR A 1 130 ? -6.918 -19.781 2.328 1 92 130 TYR A N 1
ATOM 1014 C CA . TYR A 1 130 ? -6.543 -21.188 2.434 1 92 130 TYR A CA 1
ATOM 1015 C C . TYR A 1 130 ? -7.211 -22.016 1.342 1 92 130 TYR A C 1
ATOM 1017 O O . TYR A 1 130 ? -6.547 -22.781 0.645 1 92 130 TYR A O 1
ATOM 1025 N N . GLY A 1 131 ? -8.5 -21.766 1.116 1 91 131 GLY A N 1
ATOM 1026 C CA . GLY A 1 131 ? -9.242 -22.609 0.191 1 91 131 GLY A CA 1
ATOM 1027 C C . GLY A 1 131 ? -9.414 -21.984 -1.18 1 91 131 GLY A C 1
ATOM 1028 O O . GLY A 1 131 ? -9.711 -22.672 -2.154 1 91 131 GLY A O 1
ATOM 1029 N N . GLY A 1 132 ? -9.328 -20.688 -1.209 1 92.06 132 GLY A N 1
ATOM 1030 C CA . GLY A 1 132 ? -9.391 -20.016 -2.494 1 92.06 132 GLY A CA 1
ATOM 1031 C C . GLY A 1 132 ? -10.805 -19.641 -2.896 1 92.06 132 GLY A C 1
ATOM 1032 O O . GLY A 1 132 ? -11.008 -19 -3.934 1 92.06 132 GLY A O 1
ATOM 1033 N N . GLU A 1 133 ? -11.734 -19.969 -2.121 1 90.69 133 GLU A N 1
ATOM 1034 C CA . GLU A 1 133 ? -13.117 -19.641 -2.439 1 90.69 133 GLU A CA 1
ATOM 1035 C C . GLU A 1 133 ? -13.336 -18.125 -2.422 1 90.69 133 GLU A C 1
ATOM 1037 O O . GLU A 1 133 ? -12.844 -17.438 -1.529 1 90.69 133 GLU A O 1
ATOM 1042 N N . LYS A 1 134 ? -14.078 -17.734 -3.373 1 88.56 134 LYS A N 1
ATOM 1043 C CA . LYS A 1 134 ? -14.484 -16.344 -3.389 1 88.56 134 LYS A CA 1
ATOM 1044 C C . LYS A 1 134 ? -15.547 -16.062 -2.336 1 88.56 134 LYS A C 1
ATOM 1046 O O . LYS A 1 134 ? -16.656 -16.594 -2.412 1 88.56 134 LYS A O 1
ATOM 1051 N N . ARG A 1 135 ? -15.211 -15.242 -1.412 1 86.94 135 ARG A N 1
ATOM 1052 C CA . ARG A 1 135 ? -16.156 -14.891 -0.35 1 86.94 135 ARG A CA 1
ATOM 1053 C C . ARG A 1 135 ? -17.078 -13.766 -0.79 1 86.94 135 ARG A C 1
ATOM 1055 O O . ARG A 1 135 ? -18.281 -13.789 -0.481 1 86.94 135 ARG A O 1
ATOM 1062 N N . CYS A 1 136 ? -16.5 -12.789 -1.439 1 84.5 136 CYS A N 1
ATOM 1063 C CA . CYS A 1 136 ? -17.281 -11.664 -1.932 1 84.5 136 CYS A CA 1
ATOM 1064 C C . CYS A 1 136 ? -16.594 -10.984 -3.107 1 84.5 136 CYS A C 1
ATOM 1066 O O . CYS A 1 136 ? -15.398 -11.195 -3.334 1 84.5 136 CYS A O 1
ATOM 1068 N N . GLY A 1 137 ? -17.422 -10.281 -3.906 1 86.5 137 GLY A N 1
ATOM 1069 C CA . GLY A 1 137 ? -16.984 -9.469 -5.031 1 86.5 137 GLY A CA 1
ATOM 1070 C C . GLY A 1 137 ? -17.797 -8.195 -5.195 1 86.5 137 GLY A C 1
ATOM 1071 O O . GLY A 1 137 ? -19.016 -8.203 -5.012 1 86.5 137 GLY A O 1
ATOM 1072 N N . PHE A 1 138 ? -17.016 -7.125 -5.449 1 84.19 138 PHE A N 1
ATOM 1073 C CA . PHE A 1 138 ? -17.672 -5.828 -5.613 1 84.19 138 PHE A CA 1
ATOM 1074 C C . PHE A 1 138 ? -17.156 -5.121 -6.863 1 84.19 138 PHE A C 1
ATOM 1076 O O . PHE A 1 138 ? -15.969 -5.168 -7.172 1 84.19 138 PHE A O 1
ATOM 1083 N N . SER A 1 139 ? -18.125 -4.547 -7.508 1 85.44 139 SER A N 1
ATOM 1084 C CA . SER A 1 139 ? -17.781 -3.697 -8.641 1 85.44 139 SER A CA 1
ATOM 1085 C C . SER A 1 139 ? -18 -2.225 -8.312 1 85.44 139 SER A C 1
ATOM 1087 O O . SER A 1 139 ? -19.094 -1.828 -7.902 1 85.44 139 SER A O 1
ATOM 1089 N N . LEU A 1 140 ? -16.969 -1.485 -8.453 1 83.44 140 LEU A N 1
ATOM 1090 C CA . LEU A 1 140 ? -17.031 -0.061 -8.148 1 83.44 140 LEU A CA 1
ATOM 1091 C C . LEU A 1 140 ? -17.047 0.769 -9.43 1 83.44 140 LEU A C 1
ATOM 1093 O O . LEU A 1 140 ? -16.656 0.279 -10.492 1 83.44 140 LEU A O 1
ATOM 1097 N N . GLU A 1 141 ? -17.531 1.948 -9.32 1 81.62 141 GLU A N 1
ATOM 1098 C CA . GLU A 1 141 ? -17.547 2.824 -10.484 1 81.62 141 GLU A CA 1
ATOM 1099 C C . GLU A 1 141 ? -16.141 3.102 -11 1 81.62 141 GLU A C 1
ATOM 1101 O O . GLU A 1 141 ? -15.258 3.457 -10.219 1 81.62 141 GLU A O 1
ATOM 1106 N N . PRO A 1 142 ? -16.031 2.828 -12.336 1 71.69 142 PRO A N 1
ATOM 1107 C CA . PRO A 1 142 ? -14.703 3.062 -12.898 1 71.69 142 PRO A CA 1
ATOM 1108 C C . PRO A 1 142 ? -14.32 4.539 -12.914 1 71.69 142 PRO A C 1
ATOM 1110 O O . PRO A 1 142 ? -15.195 5.406 -12.992 1 71.69 142 PRO A O 1
ATOM 1113 N N . SER A 1 143 ? -13.188 4.883 -12.5 1 71.75 143 SER A N 1
ATOM 1114 C CA . SER A 1 143 ? -12.594 6.195 -12.727 1 71.75 143 SER A CA 1
ATOM 1115 C C . SER A 1 143 ? -11.352 6.09 -13.602 1 71.75 143 SER A C 1
ATOM 1117 O O . SER A 1 143 ? -10.539 5.176 -13.438 1 71.75 143 SER A O 1
ATOM 1119 N N . PRO A 1 144 ? -11.359 6.918 -14.602 1 70.19 144 PRO A N 1
ATOM 1120 C CA . PRO A 1 144 ? -10.195 6.84 -15.492 1 70.19 144 PRO A CA 1
ATOM 1121 C C . PRO A 1 144 ? -8.875 7.055 -14.766 1 70.19 144 PRO A C 1
ATOM 1123 O O . PRO A 1 144 ? -8.781 7.918 -13.883 1 70.19 144 PRO A O 1
ATOM 1126 N N . ASN A 1 145 ? -7.879 6.258 -15.023 1 68.38 145 ASN A N 1
ATOM 1127 C CA . ASN A 1 145 ? -6.457 6.422 -14.727 1 68.38 145 ASN A CA 1
ATOM 1128 C C . ASN A 1 145 ? -6.18 6.32 -13.234 1 68.38 145 ASN A C 1
ATOM 1130 O O . ASN A 1 145 ? -5.184 6.848 -12.742 1 68.38 145 ASN A O 1
ATOM 1134 N N . THR A 1 146 ? -7.168 5.953 -12.469 1 73.62 146 THR A N 1
ATOM 1135 C CA . THR A 1 146 ? -6.863 5.812 -11.047 1 73.62 146 THR A CA 1
ATOM 1136 C C . THR A 1 146 ? -7.32 4.449 -10.531 1 73.62 146 THR A C 1
ATOM 1138 O O . THR A 1 146 ? -8.445 4.023 -10.805 1 73.62 146 THR A O 1
ATOM 1141 N N . ASN A 1 147 ? -6.367 3.836 -9.938 1 77.69 147 ASN A N 1
ATOM 1142 C CA . ASN A 1 147 ? -6.73 2.561 -9.328 1 77.69 147 ASN A CA 1
ATOM 1143 C C . ASN A 1 147 ? -7.531 2.76 -8.047 1 77.69 147 ASN A C 1
ATOM 1145 O O . ASN A 1 147 ? -7.336 3.748 -7.332 1 77.69 147 ASN A O 1
ATOM 1149 N N . THR A 1 148 ? -8.469 1.82 -7.859 1 84.69 148 THR A N 1
ATOM 1150 C CA . THR A 1 148 ? -9.242 1.81 -6.617 1 84.69 148 THR A CA 1
ATOM 1151 C C . THR A 1 148 ? -8.391 1.312 -5.457 1 84.69 148 THR A C 1
ATOM 1153 O O . THR A 1 148 ? -7.656 0.33 -5.59 1 84.69 148 THR A O 1
ATOM 1156 N N . GLU A 1 149 ? -8.453 2.098 -4.387 1 89.5 149 GLU A N 1
ATOM 1157 C CA . GLU A 1 149 ? -7.793 1.638 -3.168 1 89.5 149 GLU A CA 1
ATOM 1158 C C . GLU A 1 149 ? -8.766 0.887 -2.262 1 89.5 149 GLU A C 1
ATOM 1160 O O . GLU A 1 149 ? -9.906 1.309 -2.088 1 89.5 149 GLU A O 1
ATOM 1165 N N . ALA A 1 150 ? -8.305 -0.271 -1.765 1 94.38 150 ALA A N 1
ATOM 1166 C CA . ALA A 1 150 ? -9.086 -1.079 -0.83 1 94.38 150 ALA A CA 1
ATOM 1167 C C . ALA A 1 150 ? -8.195 -1.68 0.252 1 94.38 150 ALA A C 1
ATOM 1169 O O . ALA A 1 150 ? -7.016 -1.951 0.013 1 94.38 150 ALA A O 1
ATOM 1170 N N . THR A 1 151 ? -8.742 -1.821 1.454 1 96 151 THR A N 1
ATOM 1171 C CA . THR A 1 151 ? -7.938 -2.355 2.547 1 96 151 THR A CA 1
ATOM 1172 C C . THR A 1 151 ? -8.812 -3.094 3.555 1 96 151 THR A C 1
ATOM 1174 O O . THR A 1 151 ? -10.008 -2.814 3.666 1 96 151 THR A O 1
ATOM 1177 N N . PHE A 1 152 ? -8.188 -4.016 4.262 1 95.94 152 PHE A N 1
ATOM 1178 C CA . PHE A 1 152 ? -8.836 -4.668 5.395 1 95.94 152 PHE A CA 1
ATOM 1179 C C . PHE A 1 152 ? -8.828 -3.758 6.617 1 95.94 152 PHE A C 1
ATOM 1181 O O . PHE A 1 152 ? -7.91 -2.953 6.797 1 95.94 152 PHE A O 1
ATOM 1188 N N . THR A 1 153 ? -9.859 -4.004 7.418 1 95.44 153 THR A N 1
ATOM 1189 C CA . THR A 1 153 ? -9.727 -3.518 8.789 1 95.44 153 THR A CA 1
ATOM 1190 C C . THR A 1 153 ? -8.711 -4.355 9.562 1 95.44 153 THR A C 1
ATOM 1192 O O . THR A 1 153 ? -8.406 -5.484 9.172 1 95.44 153 THR A O 1
ATOM 1195 N N . PRO A 1 154 ? -8.203 -3.805 10.648 1 95.25 154 PRO A N 1
ATOM 1196 C CA . PRO A 1 154 ? -7.148 -4.527 11.367 1 95.25 154 PRO A CA 1
ATOM 1197 C C . PRO A 1 154 ? -7.609 -5.895 11.875 1 95.25 154 PRO A C 1
ATOM 1199 O O . PRO A 1 154 ? -6.809 -6.828 11.953 1 95.25 154 PRO A O 1
ATOM 1202 N N . ASP A 1 155 ? -8.812 -6.039 12.18 1 93.62 155 ASP A N 1
ATOM 1203 C CA . ASP A 1 155 ? -9.312 -7.305 12.711 1 93.62 155 ASP A CA 1
ATOM 1204 C C . ASP A 1 155 ? -9.719 -8.25 11.586 1 93.62 155 ASP A C 1
ATOM 1206 O O . ASP A 1 155 ? -10.156 -9.375 11.836 1 93.62 155 ASP A O 1
ATOM 1210 N N . GLY A 1 156 ? -9.672 -7.773 10.359 1 92.88 156 GLY A N 1
ATOM 1211 C CA . GLY A 1 156 ? -9.922 -8.617 9.203 1 92.88 156 GLY A CA 1
ATOM 1212 C C . GLY A 1 156 ? -11.398 -8.875 8.961 1 92.88 156 GLY A C 1
ATOM 1213 O O . GLY A 1 156 ? -11.75 -9.758 8.172 1 92.88 156 GLY A O 1
ATOM 1214 N N . GLN A 1 157 ? -12.242 -8.102 9.578 1 91.44 157 GLN A N 1
ATOM 1215 C CA . GLN A 1 157 ? -13.68 -8.375 9.5 1 91.44 157 GLN A CA 1
ATOM 1216 C C . GLN A 1 157 ? -14.328 -7.598 8.359 1 91.44 157 GLN A C 1
ATOM 1218 O O . GLN A 1 157 ? -15.375 -7.992 7.848 1 91.44 157 GLN A O 1
ATOM 1223 N N . TYR A 1 158 ? -13.734 -6.508 7.98 1 92.44 158 TYR A N 1
ATOM 1224 C CA . TYR A 1 158 ? -14.32 -5.656 6.949 1 92.44 158 TYR A CA 1
ATOM 1225 C C . TYR A 1 158 ? -13.273 -5.285 5.898 1 92.44 158 TYR A C 1
ATOM 1227 O O . TYR A 1 158 ? -12.07 -5.336 6.168 1 92.44 158 TYR A O 1
ATOM 1235 N N . VAL A 1 159 ? -13.758 -4.93 4.723 1 94.5 159 VAL A N 1
ATOM 1236 C CA . VAL A 1 159 ? -12.992 -4.27 3.672 1 94.5 159 VAL A CA 1
ATOM 1237 C C . VAL A 1 159 ? -13.562 -2.871 3.422 1 94.5 159 VAL A C 1
ATOM 1239 O O . VAL A 1 159 ? -14.781 -2.688 3.385 1 94.5 159 VAL A O 1
ATOM 1242 N N . VAL A 1 160 ? -12.688 -1.889 3.379 1 94.75 160 VAL A N 1
ATOM 1243 C CA . VAL A 1 160 ? -13.07 -0.521 3.045 1 94.75 160 VAL A CA 1
ATOM 1244 C C . VAL A 1 160 ? -12.461 -0.125 1.703 1 94.75 160 VAL A C 1
ATOM 1246 O O . VAL A 1 160 ? -11.297 -0.429 1.431 1 94.75 160 VAL A O 1
ATOM 1249 N N . SER A 1 161 ? -13.227 0.531 0.878 1 94.06 161 SER A N 1
ATOM 1250 C CA . SER A 1 161 ? -12.734 0.976 -0.422 1 94.06 161 SER A CA 1
ATOM 1251 C C . SER A 1 161 ? -13.328 2.328 -0.803 1 94.06 161 SER A C 1
ATOM 1253 O O . SER A 1 161 ? -14.461 2.645 -0.425 1 94.06 161 SER A O 1
ATOM 1255 N N . GLY A 1 162 ? -12.492 3.07 -1.511 1 90.56 162 GLY A N 1
ATOM 1256 C CA . GLY A 1 162 ? -13.039 4.254 -2.16 1 90.56 162 GLY A CA 1
ATOM 1257 C C . GLY A 1 162 ? -13.664 3.959 -3.512 1 90.56 162 GLY A C 1
ATOM 1258 O O . GLY A 1 162 ? -13.492 2.865 -4.055 1 90.56 162 GLY A O 1
ATOM 1259 N N . SER A 1 163 ? -14.422 4.957 -3.992 1 85.62 163 SER A N 1
ATOM 1260 C CA . SER A 1 163 ? -15.039 4.844 -5.312 1 85.62 163 SER A CA 1
ATOM 1261 C C . SER A 1 163 ? -14.82 6.113 -6.129 1 85.62 163 SER A C 1
ATOM 1263 O O . SER A 1 163 ? -14.375 7.133 -5.598 1 85.62 163 SER A O 1
ATOM 1265 N N . GLY A 1 164 ? -15.133 5.973 -7.398 1 86.31 164 GLY A N 1
ATOM 1266 C CA . GLY A 1 164 ? -14.969 7.09 -8.312 1 86.31 164 GLY A CA 1
ATOM 1267 C C . GLY A 1 164 ? -15.977 8.203 -8.086 1 86.31 164 GLY A C 1
ATOM 1268 O O . GLY A 1 164 ? -15.742 9.344 -8.477 1 86.31 164 GLY A O 1
ATOM 1269 N N . ASP A 1 165 ? -17.047 7.891 -7.414 1 86.5 165 ASP A N 1
ATOM 1270 C CA . ASP A 1 165 ? -18.109 8.875 -7.223 1 86.5 165 ASP A CA 1
ATOM 1271 C C . ASP A 1 165 ? -17.938 9.602 -5.887 1 86.5 165 ASP A C 1
ATOM 1273 O O . ASP A 1 165 ? -18.812 10.367 -5.48 1 86.5 165 ASP A O 1
ATOM 1277 N N . GLY A 1 166 ? -16.953 9.305 -5.176 1 90.38 166 GLY A N 1
ATOM 1278 C CA . GLY A 1 166 ? -16.688 9.977 -3.912 1 90.38 166 GLY A CA 1
ATOM 1279 C C . GLY A 1 166 ? -17.25 9.227 -2.717 1 90.38 166 GLY A C 1
ATOM 1280 O O . GLY A 1 166 ? -17.109 9.672 -1.576 1 90.38 166 GLY A O 1
ATOM 1281 N N . THR A 1 167 ? -17.859 8.109 -2.998 1 90.69 167 THR A N 1
ATOM 1282 C CA . THR A 1 167 ? -18.422 7.316 -1.913 1 90.69 167 THR A CA 1
ATOM 1283 C C . THR A 1 167 ? -17.422 6.27 -1.433 1 90.69 167 THR A C 1
ATOM 1285 O O . THR A 1 167 ? -16.703 5.672 -2.238 1 90.69 167 THR A O 1
ATOM 1288 N N . LEU A 1 168 ? -17.391 6.113 -0.109 1 93.19 168 LEU A N 1
ATOM 1289 C CA . LEU A 1 168 ? -16.641 4.996 0.458 1 93.19 168 LEU A CA 1
ATOM 1290 C C . LEU A 1 168 ? -17.578 3.84 0.805 1 93.19 168 LEU A C 1
ATOM 1292 O O . LEU A 1 168 ? -18.703 4.059 1.26 1 93.19 168 LEU A O 1
ATOM 1296 N N . HIS A 1 169 ? -17.031 2.691 0.596 1 91.69 169 HIS A N 1
ATOM 1297 C CA . HIS A 1 169 ? -17.797 1.479 0.875 1 91.69 169 HIS A CA 1
ATOM 1298 C C . HIS A 1 169 ? -17.094 0.612 1.912 1 91.69 169 HIS A C 1
ATOM 1300 O O . HIS A 1 169 ? -15.859 0.469 1.879 1 91.69 169 HIS A O 1
ATOM 1306 N N . ALA A 1 170 ? -17.859 0.084 2.84 1 91.75 170 ALA A N 1
ATOM 1307 C CA . ALA A 1 170 ? -17.375 -0.94 3.766 1 91.75 170 ALA A CA 1
ATOM 1308 C C . ALA A 1 170 ? -18.266 -2.182 3.715 1 91.75 170 ALA A C 1
ATOM 1310 O O . ALA A 1 170 ? -19.5 -2.076 3.705 1 91.75 170 ALA A O 1
ATOM 1311 N N . TRP A 1 171 ? -17.672 -3.355 3.684 1 89.12 171 TRP A N 1
ATOM 1312 C CA . TRP A 1 171 ? -18.422 -4.605 3.641 1 89.12 171 TRP A CA 1
ATOM 1313 C C . TRP A 1 171 ? -17.875 -5.605 4.656 1 89.12 171 TRP A C 1
ATOM 1315 O O . TRP A 1 171 ? -16.656 -5.684 4.867 1 89.12 171 TRP A O 1
ATOM 1325 N N . ASN A 1 172 ? -18.797 -6.301 5.27 1 88.94 172 ASN A N 1
ATOM 1326 C CA . ASN A 1 172 ? -18.438 -7.43 6.121 1 88.94 172 ASN A CA 1
ATOM 1327 C C . ASN A 1 172 ? -18.062 -8.656 5.293 1 88.94 172 ASN A C 1
ATOM 1329 O O . ASN A 1 172 ? -18.797 -9.055 4.395 1 88.94 172 ASN A O 1
ATOM 1333 N N . ILE A 1 173 ? -16.922 -9.266 5.602 1 86.44 173 ILE A N 1
ATOM 1334 C CA . ILE A 1 173 ? -16.469 -10.312 4.695 1 86.44 173 ILE A CA 1
ATOM 1335 C C . ILE A 1 173 ? -16.781 -11.68 5.297 1 86.44 173 ILE A C 1
ATOM 1337 O O . ILE A 1 173 ? -16.547 -12.711 4.664 1 86.44 173 ILE A O 1
ATOM 1341 N N . ASN A 1 174 ? -17.25 -11.758 6.496 1 77.31 174 ASN A N 1
ATOM 1342 C CA . ASN A 1 174 ? -17.625 -13.031 7.109 1 77.31 174 ASN A CA 1
ATOM 1343 C C . ASN A 1 174 ? -18.984 -13.523 6.613 1 77.31 174 ASN A C 1
ATOM 1345 O O . ASN A 1 174 ? -19.969 -12.797 6.688 1 77.31 174 ASN A O 1
ATOM 1349 N N . THR A 1 175 ? -19.031 -13.961 5.375 1 60.09 175 THR A N 1
ATOM 1350 C CA . THR A 1 175 ? -20.297 -14.477 4.863 1 60.09 175 THR A CA 1
ATOM 1351 C C . THR A 1 175 ? -20.734 -15.695 5.668 1 60.09 175 THR A C 1
ATOM 1353 O O . THR A 1 175 ? -20.047 -16.703 5.707 1 60.09 175 THR A O 1
ATOM 1356 N N . ARG A 1 176 ? -21.203 -15.758 6.875 1 47.06 176 ARG A N 1
ATOM 1357 C CA . ARG A 1 176 ? -21.859 -17 7.27 1 47.06 176 ARG A CA 1
ATOM 1358 C C . ARG A 1 176 ? -22.969 -17.375 6.301 1 47.06 176 ARG A C 1
ATOM 1360 O O . ARG A 1 176 ? -23.844 -16.547 6.016 1 47.06 176 ARG A O 1
ATOM 1367 N N . ASN A 1 177 ? -22.641 -18 5.129 1 40.59 177 ASN A N 1
ATOM 1368 C CA . ASN A 1 177 ? -23.797 -18.75 4.629 1 40.59 177 ASN A CA 1
ATOM 1369 C C . ASN A 1 177 ? -24.656 -19.297 5.773 1 40.59 177 ASN A C 1
ATOM 1371 O O . ASN A 1 177 ? -24.219 -20.188 6.508 1 40.59 177 ASN A O 1
ATOM 1375 N N . GLU A 1 178 ? -25.156 -18.453 6.727 1 33.25 178 GLU A N 1
ATOM 1376 C CA . GLU A 1 178 ? -26.281 -19.219 7.25 1 33.25 178 GLU A CA 1
ATOM 1377 C C . GLU A 1 178 ? -27.359 -19.406 6.184 1 33.25 178 GLU A C 1
ATOM 1379 O O . GLU A 1 178 ? -27.484 -18.594 5.266 1 33.25 178 GLU A O 1
ATOM 1384 N N . MET B 1 1 ? -23.75 -13.859 -7.914 1 32.12 1 MET B N 1
ATOM 1385 C CA . MET B 1 1 ? -24.547 -13.383 -6.777 1 32.12 1 MET B CA 1
ATOM 1386 C C . MET B 1 1 ? -23.781 -12.32 -5.992 1 32.12 1 MET B C 1
ATOM 1388 O O . MET B 1 1 ? -22.672 -12.578 -5.504 1 32.12 1 MET B O 1
ATOM 1392 N N . TYR B 1 2 ? -23.719 -11.117 -6.473 1 42.06 2 TYR B N 1
ATOM 1393 C CA . TYR B 1 2 ? -23.219 -9.867 -5.91 1 42.06 2 TYR B CA 1
ATOM 1394 C C . TYR B 1 2 ? -23.578 -9.75 -4.434 1 42.06 2 TYR B C 1
ATOM 1396 O O . TYR B 1 2 ? -24.75 -9.781 -4.074 1 42.06 2 TYR B O 1
ATOM 1404 N N . ASP B 1 3 ? -23.094 -10.547 -3.631 1 46.62 3 ASP B N 1
ATOM 1405 C CA . ASP B 1 3 ? -23.516 -10.484 -2.232 1 46.62 3 ASP B CA 1
ATOM 1406 C C . ASP B 1 3 ? -23.453 -9.047 -1.709 1 46.62 3 ASP B C 1
ATOM 1408 O O . ASP B 1 3 ? -22.469 -8.344 -1.936 1 46.62 3 ASP B O 1
ATOM 1412 N N . ASN B 1 4 ? -24.609 -8.391 -1.786 1 49 4 ASN B N 1
ATOM 1413 C CA . ASN B 1 4 ? -25.219 -7.195 -1.202 1 49 4 ASN B CA 1
ATOM 1414 C C . ASN B 1 4 ? -24.594 -6.852 0.143 1 49 4 ASN B C 1
ATOM 1416 O O . ASN B 1 4 ? -25.219 -6.188 0.973 1 49 4 ASN B O 1
ATOM 1420 N N . ARG B 1 5 ? -23.703 -7.672 0.683 1 55.88 5 ARG B N 1
ATOM 1421 C CA . ARG B 1 5 ? -23.578 -7.355 2.104 1 55.88 5 ARG B CA 1
ATOM 1422 C C . ARG B 1 5 ? -22.75 -6.102 2.32 1 55.88 5 ARG B C 1
ATOM 1424 O O . ARG B 1 5 ? -21.672 -6.16 2.93 1 55.88 5 ARG B O 1
ATOM 1431 N N . ILE B 1 6 ? -23.062 -5.043 1.328 1 61.38 6 ILE B N 1
ATOM 1432 C CA . ILE B 1 6 ? -22.469 -3.758 1.688 1 61.38 6 ILE B CA 1
ATOM 1433 C C . ILE B 1 6 ? -22.984 -3.32 3.059 1 61.38 6 ILE B C 1
ATOM 1435 O O . ILE B 1 6 ? -24.188 -3.209 3.27 1 61.38 6 ILE B O 1
ATO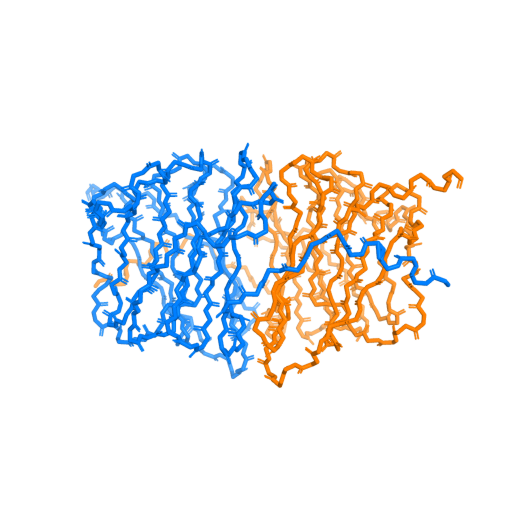M 1439 N N . LEU B 1 7 ? -22.094 -3.404 4.086 1 64.38 7 LEU B N 1
ATOM 1440 C CA . LEU B 1 7 ? -22.438 -2.949 5.426 1 64.38 7 LEU B CA 1
ATOM 1441 C C . LEU B 1 7 ? -22.812 -1.47 5.418 1 64.38 7 LEU B C 1
ATOM 1443 O O . LEU B 1 7 ? -23.922 -1.099 5.801 1 64.38 7 LEU B O 1
ATOM 1447 N N . ARG B 1 8 ? -21.844 -0.585 4.898 1 80.19 8 ARG B N 1
ATOM 1448 C CA . ARG B 1 8 ? -22.047 0.848 5.09 1 80.19 8 ARG B CA 1
ATOM 1449 C C . ARG B 1 8 ? -21.484 1.64 3.912 1 80.19 8 ARG B C 1
ATOM 1451 O O . ARG B 1 8 ? -20.547 1.197 3.254 1 80.19 8 ARG B O 1
ATOM 1458 N N . TYR B 1 9 ? -22.234 2.689 3.59 1 87 9 TYR B N 1
ATOM 1459 C CA . TYR B 1 9 ? -21.781 3.732 2.684 1 87 9 TYR B CA 1
ATOM 1460 C C . TYR B 1 9 ? -21.422 5 3.449 1 87 9 TYR B C 1
ATOM 1462 O O . TYR B 1 9 ? -22.156 5.422 4.344 1 87 9 TYR B O 1
ATOM 1470 N N . PHE B 1 10 ? -20.297 5.434 3.115 1 92.75 10 PHE B N 1
ATOM 1471 C CA . PHE B 1 10 ? -19.859 6.699 3.689 1 92.75 10 PHE B CA 1
ATOM 1472 C C . PHE B 1 10 ? -19.844 7.797 2.631 1 92.75 10 PHE B C 1
ATOM 1474 O O . PHE B 1 10 ? -19 7.781 1.73 1 92.75 10 PHE B O 1
ATOM 1481 N N . LYS B 1 11 ? -20.781 8.633 2.809 1 92.31 11 LYS B N 1
ATOM 1482 C CA . LYS B 1 11 ? -20.938 9.703 1.83 1 92.31 11 LYS B CA 1
ATOM 1483 C C . LYS B 1 11 ? -20.438 11.031 2.379 1 92.31 11 LYS B C 1
ATOM 1485 O O . LYS B 1 11 ? -20.609 11.328 3.562 1 92.31 11 LYS B O 1
ATOM 1490 N N . GLY B 1 12 ? -19.797 11.766 1.49 1 92.44 12 GLY B N 1
ATOM 1491 C CA . GLY B 1 12 ? -19.344 13.078 1.911 1 92.44 12 GLY B CA 1
ATOM 1492 C C . GLY B 1 12 ? -18.484 13.773 0.875 1 92.44 12 GLY B C 1
ATOM 1493 O O . GLY B 1 12 ? -18.672 14.961 0.597 1 92.44 12 GLY B O 1
ATOM 1494 N N . HIS B 1 13 ? -17.625 13.016 0.316 1 95.56 13 HIS B N 1
ATOM 1495 C CA . HIS B 1 13 ? -16.766 13.594 -0.72 1 95.56 13 HIS B CA 1
ATOM 1496 C C . HIS B 1 13 ? -17.578 13.961 -1.956 1 95.56 13 HIS B C 1
ATOM 1498 O O . HIS B 1 13 ? -18.547 13.273 -2.295 1 95.56 13 HIS B O 1
ATOM 1504 N N . LYS B 1 14 ? -17.156 14.992 -2.654 1 95.69 14 LYS B N 1
ATOM 1505 C CA . LYS B 1 14 ? -17.859 15.469 -3.84 1 95.69 14 LYS B CA 1
ATOM 1506 C C . LYS B 1 14 ? -17.188 14.984 -5.117 1 95.69 14 LYS B C 1
ATOM 1508 O O . LYS B 1 14 ? -17.75 15.086 -6.207 1 95.69 14 LYS B O 1
ATOM 1513 N N . GLU B 1 15 ? -16.031 14.594 -5.016 1 94.12 15 GLU B N 1
ATOM 1514 C CA . GLU B 1 15 ? -15.25 14.07 -6.133 1 94.12 15 GLU B CA 1
ATOM 1515 C C . GLU B 1 15 ? -14.578 12.75 -5.766 1 94.12 15 GLU B C 1
ATOM 1517 O O . GLU B 1 15 ? -14.797 12.219 -4.676 1 94.12 15 GLU B O 1
ATOM 1522 N N . ARG B 1 16 ? -13.797 12.242 -6.586 1 92.06 16 ARG B N 1
ATOM 1523 C CA . ARG B 1 16 ? -13.18 10.922 -6.453 1 92.06 16 ARG B CA 1
ATOM 1524 C C . ARG B 1 16 ? -12.289 10.859 -5.215 1 92.06 16 ARG B C 1
ATOM 1526 O O . ARG B 1 16 ? -11.562 11.812 -4.918 1 92.06 16 ARG B O 1
ATOM 1533 N N . VAL B 1 17 ? -12.375 9.695 -4.578 1 93.38 17 VAL B N 1
ATOM 1534 C CA . VAL B 1 17 ? -11.453 9.375 -3.492 1 93.38 17 VAL B CA 1
ATOM 1535 C C . VAL B 1 17 ? -10.125 8.898 -4.066 1 93.38 17 VAL B C 1
ATOM 1537 O O . VAL B 1 17 ? -10.094 7.984 -4.895 1 93.38 17 VAL B O 1
ATOM 1540 N N . ILE B 1 18 ? -8.984 9.461 -3.629 1 91.38 18 ILE B N 1
ATOM 1541 C CA . ILE B 1 18 ? -7.707 9.133 -4.258 1 91.38 18 ILE B CA 1
ATOM 1542 C C . ILE B 1 18 ? -6.727 8.641 -3.197 1 91.38 18 ILE B C 1
ATOM 1544 O O . ILE B 1 18 ? -5.617 8.203 -3.521 1 91.38 18 ILE B O 1
ATOM 1548 N N . SER B 1 19 ? -7.027 8.711 -2.025 1 94.5 19 SER B N 1
ATOM 1549 C CA . SER B 1 19 ? -6.215 8.219 -0.919 1 94.5 19 SER B CA 1
ATOM 1550 C C . SER B 1 19 ? -7.086 7.625 0.185 1 94.5 19 SER B C 1
ATOM 1552 O O . SER B 1 19 ? -8.141 8.172 0.514 1 94.5 19 SER B O 1
ATOM 1554 N N . LEU B 1 20 ? -6.727 6.496 0.692 1 96.31 20 LEU B N 1
ATOM 1555 C CA . LEU B 1 20 ? -7.438 5.773 1.743 1 96.31 20 LEU B CA 1
ATOM 1556 C C . LEU B 1 20 ? -6.457 5.145 2.727 1 96.31 20 LEU B C 1
ATOM 1558 O O . LEU B 1 20 ? -5.48 4.512 2.318 1 96.31 20 LEU B O 1
ATOM 1562 N N . CYS B 1 21 ? -6.695 5.375 3.992 1 97.56 21 CYS B N 1
ATOM 1563 C CA . CYS B 1 21 ? -5.828 4.77 4.996 1 97.56 21 CYS B CA 1
ATOM 1564 C C . CYS B 1 21 ? -6.629 4.316 6.211 1 97.56 21 CYS B C 1
ATOM 1566 O O . CYS B 1 21 ? -7.266 5.129 6.879 1 97.56 21 CYS B O 1
ATOM 1568 N N . MET B 1 22 ? -6.555 3.025 6.477 1 97.31 22 MET B N 1
ATOM 1569 C CA . MET B 1 22 ? -7.184 2.434 7.656 1 97.31 22 MET B CA 1
ATOM 1570 C C . MET B 1 22 ? -6.246 2.484 8.859 1 97.31 22 MET B C 1
ATOM 1572 O O . MET B 1 22 ? -5.043 2.242 8.719 1 97.31 22 MET B O 1
ATOM 1576 N N . SER B 1 23 ? -6.855 2.844 9.984 1 97.5 23 SER B N 1
ATOM 1577 C CA . SER B 1 23 ? -6.062 2.732 11.203 1 97.5 23 SER B CA 1
ATOM 1578 C C . SER B 1 23 ? -5.602 1.296 11.43 1 97.5 23 SER B C 1
ATOM 1580 O O . SER B 1 23 ? -6.383 0.356 11.273 1 97.5 23 SER B O 1
ATOM 1582 N N . PRO B 1 24 ? -4.336 1.148 11.852 1 95.25 24 PRO B N 1
ATOM 1583 C CA . PRO B 1 24 ? -3.863 -0.218 12.086 1 95.25 24 PRO B CA 1
ATOM 1584 C C . PRO B 1 24 ? -4.387 -0.809 13.391 1 95.25 24 PRO B C 1
ATOM 1586 O O . PRO B 1 24 ? -4.234 -2.008 13.633 1 95.25 24 PRO B O 1
ATOM 1589 N N . VAL B 1 25 ? -5.043 -0.061 14.195 1 94.44 25 VAL B N 1
ATOM 1590 C CA . VAL B 1 25 ? -5.289 -0.541 15.555 1 94.44 25 VAL B CA 1
ATOM 1591 C C . VAL B 1 25 ? -6.781 -0.475 15.867 1 94.44 25 VAL B C 1
ATOM 1593 O O . VAL B 1 25 ? -7.262 -1.14 16.781 1 94.44 25 VAL B O 1
ATOM 1596 N N . ASN B 1 26 ? -7.484 0.343 15.109 1 93.25 26 ASN B N 1
ATOM 1597 C CA . ASN B 1 26 ? -8.906 0.455 15.43 1 93.25 26 ASN B CA 1
ATOM 1598 C C . ASN B 1 26 ? -9.75 0.672 14.18 1 93.25 26 ASN B C 1
ATOM 1600 O O . ASN B 1 26 ? -9.281 0.442 13.062 1 93.25 26 ASN B O 1
ATOM 1604 N N . ASP B 1 27 ? -11.055 1.131 14.336 1 93.31 27 ASP B N 1
ATOM 1605 C CA . ASP B 1 27 ? -12.039 1.143 13.25 1 93.31 27 ASP B CA 1
ATOM 1606 C C . ASP B 1 27 ? -12.094 2.51 12.578 1 93.31 27 ASP B C 1
ATOM 1608 O O . ASP B 1 27 ? -13.047 2.814 11.859 1 93.31 27 ASP B O 1
ATOM 1612 N N . SER B 1 28 ? -11.086 3.291 12.836 1 95.94 28 SER B N 1
ATOM 1613 C CA . SER B 1 28 ? -11.031 4.594 12.18 1 95.94 28 SER B CA 1
ATOM 1614 C C . SER B 1 28 ? -10.305 4.508 10.844 1 95.94 28 SER B C 1
ATOM 1616 O O . SER B 1 28 ? -9.43 3.662 10.656 1 95.94 28 SER B O 1
ATOM 1618 N N . PHE B 1 29 ? -10.719 5.344 9.898 1 97.19 29 PHE B N 1
ATOM 1619 C CA . PHE B 1 29 ? -9.992 5.453 8.633 1 97.19 29 PHE B CA 1
ATOM 1620 C C . PHE B 1 29 ? -10.125 6.855 8.055 1 97.19 29 PHE B C 1
ATOM 1622 O O . PHE B 1 29 ? -10.969 7.641 8.5 1 97.19 29 PHE B O 1
ATOM 1629 N N . MET B 1 30 ? -9.227 7.188 7.148 1 97.69 30 MET B N 1
ATOM 1630 C CA . MET B 1 30 ? -9.203 8.492 6.488 1 97.69 30 MET B CA 1
ATOM 1631 C C . MET B 1 30 ? -9.281 8.336 4.977 1 97.69 30 MET B C 1
ATOM 1633 O O . MET B 1 30 ? -8.805 7.352 4.418 1 97.69 30 MET B O 1
ATOM 1637 N N . SER B 1 31 ? -9.906 9.305 4.41 1 97.19 31 SER B N 1
ATOM 1638 C CA . SER B 1 31 ? -9.969 9.367 2.953 1 97.19 31 SER B CA 1
ATOM 1639 C C . SER B 1 31 ? -9.609 10.758 2.443 1 97.19 31 SER B C 1
ATOM 1641 O O . SER B 1 31 ? -9.953 11.766 3.066 1 97.19 31 SER B O 1
ATOM 1643 N N . GLY B 1 32 ? -8.828 10.797 1.427 1 96.06 32 GLY B N 1
ATOM 1644 C CA . GLY B 1 32 ? -8.539 12.008 0.672 1 96.06 32 GLY B CA 1
ATOM 1645 C C . GLY B 1 32 ? -9.156 12.008 -0.713 1 96.06 32 GLY B C 1
ATOM 1646 O O . GLY B 1 32 ? -9.164 10.977 -1.395 1 96.06 32 GLY B O 1
ATOM 1647 N N . SER B 1 33 ? -9.656 13.148 -1.142 1 95.38 33 SER B N 1
ATOM 1648 C CA . SER B 1 33 ? -10.422 13.242 -2.383 1 95.38 33 SER B CA 1
ATOM 1649 C C . SER B 1 33 ? -9.93 14.398 -3.25 1 95.38 33 SER B C 1
ATOM 1651 O O . SER B 1 33 ? -9.289 15.32 -2.752 1 95.38 33 SER B O 1
ATOM 1653 N N . LEU B 1 34 ? -10.297 14.305 -4.523 1 93.19 34 LEU B N 1
ATOM 1654 C CA . LEU B 1 34 ? -10 15.375 -5.469 1 93.19 34 LEU B CA 1
ATOM 1655 C C . LEU B 1 34 ? -10.828 16.609 -5.168 1 93.19 34 LEU B C 1
ATOM 1657 O O . LEU B 1 34 ? -10.586 17.688 -5.734 1 93.19 34 LEU B O 1
ATOM 1661 N N . ASP B 1 35 ? -11.75 16.562 -4.258 1 95.88 35 ASP B N 1
ATOM 1662 C CA . ASP B 1 35 ? -12.508 17.734 -3.83 1 95.88 35 ASP B CA 1
ATOM 1663 C C . ASP B 1 35 ? -11.711 18.562 -2.82 1 95.88 35 ASP B C 1
ATOM 1665 O O . ASP B 1 35 ? -12.25 19.469 -2.184 1 95.88 35 ASP B O 1
ATOM 1669 N N . HIS B 1 36 ? -10.492 18.219 -2.551 1 96.19 36 HIS B N 1
ATOM 1670 C CA . HIS B 1 36 ? -9.523 18.938 -1.733 1 96.19 36 HIS B CA 1
ATOM 1671 C C . HIS B 1 36 ? -9.883 18.859 -0.253 1 96.19 36 HIS B C 1
ATOM 1673 O O . HIS B 1 36 ? -9.703 19.828 0.488 1 96.19 36 HIS B O 1
ATOM 1679 N N . SER B 1 37 ? -10.352 17.656 0.1 1 96.81 37 SER B N 1
ATOM 1680 C CA . SER B 1 37 ? -10.641 17.438 1.515 1 96.81 37 SER B CA 1
ATOM 1681 C C . SER B 1 37 ? -10.148 16.062 1.975 1 96.81 37 SER B C 1
ATOM 1683 O O . SER B 1 37 ? -10.039 15.141 1.171 1 96.81 37 SER B O 1
ATOM 1685 N N . VAL B 1 38 ? -9.781 16.047 3.205 1 97.31 38 VAL B N 1
ATOM 1686 C CA . VAL B 1 38 ? -9.562 14.805 3.936 1 97.31 38 VAL B CA 1
ATOM 1687 C C . VAL B 1 38 ? -10.68 14.602 4.957 1 97.31 38 VAL B C 1
ATOM 1689 O O . VAL B 1 38 ? -11.008 15.516 5.711 1 97.31 38 VAL B O 1
ATOM 1692 N N . ARG B 1 39 ? -11.242 13.445 4.91 1 97.62 39 ARG B N 1
ATOM 1693 C CA . ARG B 1 39 ? -12.289 13.125 5.871 1 97.62 39 ARG B CA 1
ATOM 1694 C C . ARG B 1 39 ? -11.875 11.977 6.781 1 97.62 39 ARG B C 1
ATOM 1696 O O . ARG B 1 39 ? -11.227 11.031 6.332 1 97.62 39 ARG B O 1
ATOM 1703 N N . ILE B 1 40 ? -12.234 12.141 8.008 1 97.38 40 ILE B N 1
ATOM 1704 C CA . ILE B 1 40 ? -11.984 11.133 9.023 1 97.38 40 ILE B CA 1
ATOM 1705 C C . ILE B 1 40 ? -13.281 10.391 9.352 1 97.38 40 ILE B C 1
ATOM 1707 O O . ILE B 1 40 ? -14.32 11.023 9.57 1 97.38 40 ILE B O 1
ATOM 1711 N N . TRP B 1 41 ? -13.172 9.086 9.375 1 96.69 41 TRP B N 1
ATOM 1712 C CA . TRP B 1 41 ? -14.359 8.242 9.523 1 96.69 41 TRP B CA 1
ATOM 1713 C C . TRP B 1 41 ? -14.188 7.262 10.68 1 96.69 41 TRP B C 1
ATOM 1715 O O . TRP B 1 41 ? -13.062 7.027 11.141 1 96.69 41 TRP B O 1
ATOM 1725 N N . ASP B 1 42 ? -15.266 6.777 11.164 1 94.69 42 ASP B N 1
ATOM 1726 C CA . ASP B 1 42 ? -15.383 5.648 12.086 1 94.69 42 ASP B CA 1
ATOM 1727 C C . ASP B 1 42 ? -16.328 4.582 11.523 1 94.69 42 ASP B C 1
ATOM 1729 O O . ASP B 1 42 ? -17.484 4.867 11.219 1 94.69 42 ASP B O 1
ATOM 1733 N N . LEU B 1 43 ? -15.844 3.373 11.352 1 92.25 43 LEU B N 1
ATOM 1734 C CA . LEU B 1 43 ? -16.594 2.287 10.727 1 92.25 43 LEU B CA 1
ATOM 1735 C C . LEU B 1 43 ? -17.891 2.018 11.477 1 92.25 43 LEU B C 1
ATOM 1737 O O . LEU B 1 43 ? -18.844 1.49 10.906 1 92.25 43 LEU B O 1
ATOM 1741 N N . ARG B 1 44 ? -17.953 2.336 12.742 1 89.31 44 ARG B N 1
ATOM 1742 C CA . ARG B 1 44 ? -19.078 1.996 13.602 1 89.31 44 ARG B CA 1
ATOM 1743 C C . ARG B 1 44 ? -20.203 3.002 13.445 1 89.31 44 ARG B C 1
ATOM 1745 O O . ARG B 1 44 ? -21.328 2.75 13.883 1 89.31 44 ARG B O 1
ATOM 1752 N N . VAL B 1 45 ? -19.812 4.113 12.836 1 89.31 45 VAL B N 1
ATOM 1753 C CA . VAL B 1 45 ? -20.812 5.164 12.68 1 89.31 45 VAL B CA 1
ATOM 1754 C C . VAL B 1 45 ? -20.812 5.66 11.234 1 89.31 45 VAL B C 1
ATOM 1756 O O . VAL B 1 45 ? -19.75 5.828 10.625 1 89.31 45 VAL B O 1
ATOM 1759 N N . ASN B 1 46 ? -21.984 5.828 10.664 1 83.31 46 ASN B N 1
ATOM 1760 C CA . ASN B 1 46 ? -22.125 6.281 9.289 1 83.31 46 ASN B CA 1
ATOM 1761 C C . ASN B 1 46 ? -22.062 7.805 9.188 1 83.31 46 ASN B C 1
ATOM 1763 O O . ASN B 1 46 ? -22.953 8.422 8.602 1 83.31 46 ASN B O 1
ATOM 1767 N N . ALA B 1 47 ? -21.172 8.375 9.859 1 89.12 47 ALA B N 1
ATOM 1768 C CA . ALA B 1 47 ? -21.016 9.828 9.828 1 89.12 47 ALA B CA 1
ATOM 1769 C C . ALA B 1 47 ? -19.531 10.219 9.773 1 89.12 47 ALA B C 1
ATOM 1771 O O . ALA B 1 47 ? -18.688 9.539 10.359 1 89.12 47 ALA B O 1
ATOM 1772 N N . CYS B 1 48 ? -19.375 11.289 9.078 1 92.56 48 CYS B N 1
ATOM 1773 C CA . CYS B 1 48 ? -18.031 11.875 9.031 1 92.56 48 CYS B CA 1
ATOM 1774 C C . CYS B 1 48 ? -17.641 12.438 10.391 1 92.56 48 CYS B C 1
ATOM 1776 O O . CYS B 1 48 ? -18.391 13.211 10.992 1 92.56 48 CYS B O 1
ATOM 1778 N N . GLN B 1 49 ? -16.453 12 10.891 1 94.56 49 GLN B N 1
ATOM 1779 C CA . GLN B 1 49 ? -16 12.391 12.219 1 94.56 49 GLN B CA 1
ATOM 1780 C C . GLN B 1 49 ? -15.188 13.68 12.172 1 94.56 49 GLN B C 1
ATOM 1782 O O . GLN B 1 49 ? -15.07 14.391 13.172 1 94.56 49 GLN B O 1
ATOM 1787 N N . GLY B 1 50 ? -14.562 14.008 11.078 1 95.88 50 GLY B N 1
ATOM 1788 C CA . GLY B 1 50 ? -13.734 15.188 10.891 1 95.88 50 GLY B CA 1
ATOM 1789 C C . GLY B 1 50 ? -13.406 15.461 9.43 1 95.88 50 GLY B C 1
ATOM 1790 O O . GLY B 1 50 ? -13.398 14.547 8.609 1 95.88 50 GLY B O 1
ATOM 1791 N N . ILE B 1 51 ? -13.195 16.734 9.148 1 96.81 51 ILE B N 1
ATOM 1792 C CA . ILE B 1 51 ? -12.859 17.141 7.793 1 96.81 51 ILE B CA 1
ATOM 1793 C C . ILE B 1 51 ? -11.688 18.125 7.828 1 96.81 51 ILE B C 1
ATOM 1795 O O . ILE B 1 51 ? -11.648 19.031 8.672 1 96.81 51 ILE B O 1
ATOM 1799 N N . LEU B 1 52 ? -10.75 17.859 7.062 1 95.88 52 LEU B N 1
ATOM 1800 C CA . LEU B 1 52 ? -9.648 18.781 6.805 1 95.88 52 LEU B CA 1
ATOM 1801 C C . LEU B 1 52 ? -9.688 19.281 5.359 1 95.88 52 LEU B C 1
ATOM 1803 O O . LEU B 1 52 ? -9.773 18.484 4.43 1 95.88 52 LEU B O 1
ATOM 1807 N N . ARG B 1 53 ? -9.609 20.609 5.203 1 95.06 53 ARG B N 1
ATOM 1808 C CA . ARG B 1 53 ? -9.594 21.172 3.863 1 95.06 53 ARG B CA 1
ATOM 1809 C C . ARG B 1 53 ? -8.188 21.641 3.488 1 95.06 53 ARG B C 1
ATOM 1811 O O . ARG B 1 53 ? -7.469 22.188 4.324 1 95.06 53 ARG B O 1
ATOM 1818 N N . LEU B 1 54 ? -7.891 21.391 2.244 1 92.81 54 LEU B N 1
ATOM 1819 C CA . LEU B 1 54 ? -6.578 21.766 1.733 1 92.81 54 LEU B CA 1
ATOM 1820 C C . LEU B 1 54 ? -6.66 22.172 0.267 1 92.81 54 LEU B C 1
ATOM 1822 O O . LEU B 1 54 ? -7.734 22.109 -0.338 1 92.81 54 LEU B O 1
ATOM 1826 N N . ARG B 1 55 ? -5.648 22.75 -0.396 1 89.75 55 ARG B N 1
ATOM 1827 C CA . ARG B 1 55 ? -5.668 23.234 -1.769 1 89.75 55 ARG B CA 1
ATOM 1828 C C . ARG B 1 55 ? -5.137 22.188 -2.736 1 89.75 55 ARG B C 1
ATOM 1830 O O . ARG B 1 55 ? -5.602 22.094 -3.875 1 89.75 55 ARG B O 1
ATOM 1837 N N . GLY B 1 56 ? -4.27 21.312 -2.318 1 88.69 56 GLY B N 1
ATOM 1838 C CA . GLY B 1 56 ? -3.633 20.344 -3.195 1 88.69 56 GLY B CA 1
ATOM 1839 C C . GLY B 1 56 ? -4.25 18.969 -3.107 1 88.69 56 GLY B C 1
ATOM 1840 O O . GLY B 1 56 ? -5.387 18.812 -2.654 1 88.69 56 GLY B O 1
ATOM 1841 N N . ARG B 1 57 ? -3.652 18 -3.859 1 90.12 57 ARG B N 1
ATOM 1842 C CA . ARG B 1 57 ? -4.062 16.594 -3.812 1 90.12 57 ARG B CA 1
ATOM 1843 C C . ARG B 1 57 ? -3.684 15.961 -2.48 1 90.12 57 ARG B C 1
ATOM 1845 O O . ARG B 1 57 ? -2.506 15.922 -2.115 1 90.12 57 ARG B O 1
ATOM 1852 N N . PRO B 1 58 ? -4.707 15.453 -1.786 1 93.31 58 PRO B N 1
ATOM 1853 C CA . PRO B 1 58 ? -4.391 14.945 -0.452 1 93.31 58 PRO B CA 1
ATOM 1854 C C . PRO B 1 58 ? -3.791 13.539 -0.486 1 93.31 58 PRO B C 1
ATOM 1856 O O . PRO B 1 58 ? -4.16 12.727 -1.341 1 93.31 58 PRO B O 1
ATOM 1859 N N . THR B 1 59 ? -2.867 13.281 0.355 1 95.75 59 THR B N 1
ATOM 1860 C CA . THR B 1 59 ? -2.357 11.961 0.717 1 95.75 59 THR B CA 1
ATOM 1861 C C . THR B 1 59 ? -2.318 11.797 2.234 1 95.75 59 THR B C 1
ATOM 1863 O O . THR B 1 59 ? -1.895 12.703 2.951 1 95.75 59 THR B O 1
ATOM 1866 N N . VAL B 1 60 ? -2.812 10.602 2.723 1 97.56 60 VAL B N 1
ATOM 1867 C CA . VAL B 1 60 ? -2.955 10.445 4.164 1 97.56 60 VAL B CA 1
ATOM 1868 C C . VAL B 1 60 ? -2.303 9.133 4.605 1 97.56 60 VAL B C 1
ATOM 1870 O O . VAL B 1 60 ? -2.273 8.164 3.848 1 97.56 60 VAL B O 1
ATOM 1873 N N . ALA B 1 61 ? -1.824 9.078 5.801 1 98.31 61 ALA B N 1
ATOM 1874 C CA . ALA B 1 61 ? -1.282 7.848 6.367 1 98.31 61 ALA B CA 1
ATOM 1875 C C . ALA B 1 61 ? -1.312 7.887 7.895 1 98.31 61 ALA B C 1
ATOM 1877 O O . ALA B 1 61 ? -0.981 8.914 8.5 1 98.31 61 ALA B O 1
ATOM 1878 N N . PHE B 1 62 ? -1.69 6.785 8.5 1 98.12 62 PHE B N 1
ATOM 1879 C CA . PHE B 1 62 ? -1.519 6.582 9.93 1 98.12 62 PHE B CA 1
ATOM 1880 C C . PHE B 1 62 ? -0.126 6.047 10.242 1 98.12 62 PHE B C 1
ATOM 1882 O O . PHE B 1 62 ? 0.441 5.285 9.453 1 98.12 62 PHE B O 1
ATOM 1889 N N . ASP B 1 63 ? 0.332 6.457 11.383 1 97.44 63 ASP B N 1
ATOM 1890 C CA . ASP B 1 63 ? 1.476 5.703 11.891 1 97.44 63 ASP B CA 1
ATOM 1891 C C . ASP B 1 63 ? 1.048 4.324 12.383 1 97.44 63 ASP B C 1
ATOM 1893 O O . ASP B 1 63 ? -0.147 4.039 12.484 1 97.44 63 ASP B O 1
ATOM 1897 N N . GLN B 1 64 ? 2.025 3.49 12.711 1 94.62 64 GLN B N 1
ATOM 1898 C CA . GLN B 1 64 ? 1.75 2.078 12.961 1 94.62 64 GLN B CA 1
ATOM 1899 C C . GLN B 1 64 ? 1 1.887 14.273 1 94.62 64 GLN B C 1
ATOM 1901 O O . GLN B 1 64 ? 0.389 0.839 14.5 1 94.62 64 GLN B O 1
ATOM 1906 N N . GLN B 1 65 ? 1.016 2.859 15.148 1 95.38 65 GLN B N 1
ATOM 1907 C CA . GLN B 1 65 ? 0.297 2.785 16.406 1 95.38 65 GLN B CA 1
ATOM 1908 C C . GLN B 1 65 ? -1.068 3.459 16.312 1 95.38 65 GLN B C 1
ATOM 1910 O O . GLN B 1 65 ? -1.846 3.443 17.266 1 95.38 65 GLN B O 1
ATOM 1915 N N . GLY B 1 66 ? -1.337 4.062 15.242 1 96.44 66 GLY B N 1
ATOM 1916 C CA . GLY B 1 66 ? -2.611 4.73 15.031 1 96.44 66 GLY B CA 1
ATOM 1917 C C . GLY B 1 66 ? -2.771 5.988 15.859 1 96.44 66 GLY B C 1
ATOM 1918 O O . GLY B 1 66 ? -3.883 6.496 16.031 1 96.44 66 GLY B O 1
ATOM 1919 N N . LEU B 1 67 ? -1.719 6.508 16.391 1 96.19 67 LEU B N 1
ATOM 1920 C CA . LEU B 1 67 ? -1.782 7.648 17.297 1 96.19 67 LEU B CA 1
ATOM 1921 C C . LEU B 1 67 ? -1.56 8.953 16.531 1 96.19 67 LEU B C 1
ATOM 1923 O O . LEU B 1 67 ? -2.01 10.016 16.969 1 96.19 67 LEU B O 1
ATOM 1927 N N . VAL B 1 68 ? -0.839 8.898 15.492 1 97.25 68 VAL B N 1
ATOM 1928 C CA . VAL B 1 68 ? -0.509 10.055 14.664 1 97.25 68 VAL B CA 1
ATOM 1929 C C . VAL B 1 68 ? -0.906 9.781 13.211 1 97.25 68 VAL B C 1
ATOM 1931 O O . VAL B 1 68 ? -0.805 8.641 12.742 1 97.25 68 VAL B O 1
ATOM 1934 N N . PHE B 1 69 ? -1.437 10.75 12.57 1 97.88 69 PHE B N 1
ATOM 1935 C CA . PHE B 1 69 ? -1.576 10.633 11.125 1 97.88 69 PHE B CA 1
ATOM 1936 C C . PHE B 1 69 ? -0.977 11.852 10.422 1 97.88 69 PHE B C 1
ATOM 1938 O O . PHE B 1 69 ? -0.887 12.93 11.008 1 97.88 69 PHE B O 1
ATOM 1945 N N . ALA B 1 70 ? -0.478 11.594 9.195 1 98 70 ALA B N 1
ATOM 1946 C CA . ALA B 1 70 ? 0.129 12.617 8.344 1 98 70 ALA B CA 1
ATOM 1947 C C . ALA B 1 70 ? -0.776 12.953 7.164 1 98 70 ALA B C 1
ATOM 1949 O O . ALA B 1 70 ? -1.456 12.07 6.625 1 98 70 ALA B O 1
ATOM 1950 N N . VAL B 1 71 ? -0.79 14.148 6.777 1 97.38 71 VAL B N 1
ATOM 1951 C CA . VAL B 1 71 ? -1.49 14.648 5.598 1 97.38 71 VAL B CA 1
ATOM 1952 C C . VAL B 1 71 ? -0.535 15.469 4.738 1 97.38 71 VAL B C 1
ATOM 1954 O O . VAL B 1 71 ? 0.084 16.422 5.227 1 97.38 71 VAL B O 1
ATOM 1957 N N . ALA B 1 72 ? -0.416 15.023 3.518 1 95.31 72 ALA B N 1
ATOM 1958 C CA . ALA B 1 72 ? 0.373 15.82 2.582 1 95.31 72 ALA B CA 1
ATOM 1959 C C . ALA B 1 72 ? -0.441 17 2.039 1 95.31 72 ALA B C 1
ATOM 1961 O O . ALA B 1 72 ? -1.603 16.828 1.659 1 95.31 72 ALA B O 1
ATOM 1962 N N . MET B 1 73 ? 0.222 18.094 2.039 1 89.06 73 MET B N 1
ATOM 1963 C CA . MET B 1 73 ? -0.386 19.328 1.568 1 89.06 73 MET B CA 1
ATOM 1964 C C . MET B 1 73 ? 0.321 19.844 0.318 1 89.06 73 MET B C 1
ATOM 1966 O O . MET B 1 73 ? 1.227 19.188 -0.201 1 89.06 73 MET B O 1
ATOM 1970 N N . GLU B 1 74 ? -0.177 21 -0.106 1 84.06 74 GLU B N 1
ATOM 1971 C CA . GLU B 1 74 ? 0.469 21.656 -1.245 1 84.06 74 GLU B CA 1
ATOM 1972 C C . GLU B 1 74 ? 1.896 22.078 -0.906 1 84.06 74 GLU B C 1
ATOM 1974 O O . GLU B 1 74 ? 2.252 22.188 0.269 1 84.06 74 GLU B O 1
ATOM 1979 N N . ALA B 1 75 ? 2.76 22.156 -1.868 1 79.5 75 ALA B N 1
ATOM 1980 C CA . ALA B 1 75 ? 4.113 22.688 -1.774 1 79.5 75 ALA B CA 1
ATOM 1981 C C . ALA B 1 75 ? 5 21.797 -0.909 1 79.5 75 ALA B C 1
ATOM 1983 O O . ALA B 1 75 ? 5.898 22.281 -0.219 1 79.5 75 ALA B O 1
ATOM 1984 N N . GLY B 1 76 ? 4.664 20.578 -0.734 1 83.56 76 GLY B N 1
ATOM 1985 C CA . GLY B 1 76 ? 5.543 19.641 -0.067 1 83.56 76 GLY B CA 1
ATOM 1986 C C . GLY B 1 76 ? 5.441 19.688 1.445 1 83.56 76 GLY B C 1
ATOM 1987 O O . GLY B 1 76 ? 6.348 19.25 2.15 1 83.56 76 GLY B O 1
ATOM 1988 N N . ALA B 1 77 ? 4.379 20.312 1.962 1 90.12 77 ALA B N 1
ATOM 1989 C CA . ALA B 1 77 ? 4.168 20.328 3.406 1 90.12 77 ALA B CA 1
ATOM 1990 C C . ALA B 1 77 ? 3.463 19.062 3.875 1 90.12 77 ALA B C 1
ATOM 1992 O O . ALA B 1 77 ? 2.543 18.578 3.215 1 90.12 77 ALA B O 1
ATOM 1993 N N . ILE B 1 78 ? 4.012 18.547 4.973 1 95.25 78 ILE B N 1
ATOM 1994 C CA . ILE B 1 78 ? 3.385 17.406 5.641 1 95.25 78 ILE B CA 1
ATOM 1995 C C . ILE B 1 78 ? 2.904 17.828 7.031 1 95.25 78 ILE B C 1
ATOM 1997 O O . ILE B 1 78 ? 3.711 18.203 7.887 1 95.25 78 ILE B O 1
ATOM 2001 N N . LYS B 1 79 ? 1.638 17.766 7.25 1 96.25 79 LYS B N 1
ATOM 2002 C CA . LYS B 1 79 ? 1.07 18.094 8.555 1 96.25 79 LYS B CA 1
ATOM 2003 C C . LYS B 1 79 ? 0.848 16.828 9.383 1 96.25 79 LYS B C 1
ATOM 2005 O O . LYS B 1 79 ? 0.388 15.805 8.859 1 96.25 79 LYS B O 1
ATOM 2010 N N . LEU B 1 80 ? 1.195 16.938 10.625 1 97.69 80 LEU B N 1
ATOM 2011 C CA . LEU B 1 80 ? 1.025 15.82 11.547 1 97.69 80 LEU B CA 1
ATOM 2012 C C . LEU B 1 80 ? -0.052 16.125 12.586 1 97.69 80 LEU B C 1
ATOM 2014 O O . LEU B 1 80 ? -0.064 17.219 13.164 1 97.69 80 LEU B O 1
ATOM 2018 N N . PHE B 1 81 ? -0.927 15.203 12.781 1 97.75 81 PHE B N 1
ATOM 2019 C CA . PHE B 1 81 ? -2.049 15.359 13.695 1 97.75 81 PHE B CA 1
ATOM 2020 C C . PHE B 1 81 ? -2.041 14.25 14.75 1 97.75 81 PHE B C 1
ATOM 2022 O O . PHE B 1 81 ? -1.656 13.117 14.461 1 97.75 81 PHE B O 1
ATOM 2029 N N . ASP B 1 82 ? -2.426 14.641 15.93 1 97 82 ASP B N 1
ATOM 2030 C CA . ASP B 1 82 ? -2.801 13.648 16.938 1 97 82 ASP B CA 1
ATOM 2031 C C . ASP B 1 82 ? -4.168 13.047 16.625 1 97 82 ASP B C 1
ATOM 2033 O O . ASP B 1 82 ? -5.16 13.773 16.5 1 97 82 ASP B O 1
ATOM 2037 N N . SER B 1 83 ? -4.262 11.75 16.531 1 96 83 SER B N 1
ATOM 2038 C CA . SER B 1 83 ? -5.492 11.094 16.109 1 96 83 SER B CA 1
ATOM 2039 C C . SER B 1 83 ? -6.617 11.328 17.094 1 96 83 SER B C 1
ATOM 2041 O O . SER B 1 83 ? -7.797 11.289 16.734 1 96 83 SER B O 1
ATOM 2043 N N . ARG B 1 84 ? -6.324 11.602 18.297 1 93.31 84 ARG B N 1
ATOM 2044 C CA . ARG B 1 84 ? -7.324 11.75 19.359 1 93.31 84 ARG B CA 1
ATOM 2045 C C . ARG B 1 84 ? -7.758 13.211 19.5 1 93.31 84 ARG B C 1
ATOM 2047 O O . ARG B 1 84 ? -8.742 13.508 20.172 1 93.31 84 ARG B O 1
ATOM 2054 N N . SER B 1 85 ? -6.992 14.094 18.891 1 95.06 85 SER B N 1
ATOM 2055 C CA . SER B 1 85 ? -7.301 15.508 19.047 1 95.06 85 SER B CA 1
ATOM 2056 C C . SER B 1 85 ? -7.023 16.281 17.766 1 95.06 85 SER B C 1
ATOM 2058 O O . SER B 1 85 ? -6.445 17.375 17.812 1 95.06 85 SER B O 1
ATOM 2060 N N . TYR B 1 86 ? -7.398 15.648 16.703 1 92.62 86 TYR B N 1
ATOM 2061 C CA . TYR B 1 86 ? -7.055 16.25 15.422 1 92.62 86 TYR B CA 1
ATOM 2062 C C . TYR B 1 86 ? -7.789 17.578 15.227 1 92.62 86 TYR B C 1
ATOM 2064 O O . TYR B 1 86 ? -7.387 18.391 14.406 1 92.62 86 TYR B O 1
ATOM 2072 N N . ASP B 1 87 ? -8.875 17.812 15.914 1 92.75 87 ASP B N 1
ATOM 2073 C CA . ASP B 1 87 ? -9.664 19.031 15.828 1 92.75 87 ASP B CA 1
ATOM 2074 C C . ASP B 1 87 ? -8.891 20.234 16.375 1 92.75 87 ASP B C 1
ATOM 2076 O O . ASP B 1 87 ? -9.258 21.391 16.125 1 92.75 87 ASP B O 1
ATOM 2080 N N . LYS B 1 88 ? -7.828 20.016 17.047 1 95.44 88 LYS B N 1
ATOM 2081 C CA . LYS B 1 88 ? -6.992 21.094 17.578 1 95.44 88 LYS B CA 1
ATOM 2082 C C . LYS B 1 88 ? -5.969 21.547 16.547 1 95.44 88 LYS B C 1
ATOM 2084 O O . LYS B 1 88 ? -5.199 22.484 16.797 1 95.44 88 LYS B O 1
ATOM 2089 N N . GLY B 1 89 ? -5.957 20.984 15.438 1 95.44 89 GLY B N 1
ATOM 2090 C CA . GLY B 1 89 ? -4.988 21.312 14.398 1 95.44 89 GLY B CA 1
ATOM 2091 C C . GLY B 1 89 ? -3.754 20.422 14.438 1 95.44 89 GLY B C 1
ATOM 2092 O O . GLY B 1 89 ? -3.605 19.594 15.328 1 95.44 89 GLY B O 1
ATOM 2093 N N . PRO B 1 90 ? -2.977 20.609 13.43 1 96.06 90 PRO B N 1
ATOM 2094 C CA . PRO B 1 90 ? -1.734 19.828 13.414 1 96.06 90 PRO B CA 1
ATOM 2095 C C . PRO B 1 90 ? -0.787 20.219 14.547 1 96.06 90 PRO B C 1
ATOM 2097 O O . PRO B 1 90 ? -0.692 21.391 14.906 1 96.06 90 PRO B O 1
ATOM 2100 N N . PHE B 1 91 ? -0.13 19.203 15.078 1 96.38 91 PHE B N 1
ATOM 2101 C CA . PHE B 1 91 ? 0.818 19.531 16.141 1 96.38 91 PHE B CA 1
ATOM 2102 C C . PHE B 1 91 ? 2.197 19.812 15.562 1 96.38 91 PHE B C 1
ATOM 2104 O O . PHE B 1 91 ? 3.066 20.359 16.25 1 96.38 91 PHE B O 1
ATOM 2111 N N . ASP B 1 92 ? 2.439 19.453 14.289 1 95.69 92 ASP B N 1
ATOM 2112 C CA . ASP B 1 92 ? 3.684 19.766 13.594 1 95.69 92 ASP B CA 1
ATOM 2113 C C . ASP B 1 92 ? 3.469 19.844 12.086 1 95.69 92 ASP B C 1
ATOM 2115 O O . ASP B 1 92 ? 2.479 19.312 11.57 1 95.69 92 ASP B O 1
ATOM 2119 N N . THR B 1 93 ? 4.359 20.594 11.414 1 94.25 93 THR B N 1
ATOM 2120 C CA . THR B 1 93 ? 4.398 20.688 9.961 1 94.25 93 THR B CA 1
ATOM 2121 C C . THR B 1 93 ? 5.828 20.562 9.445 1 94.25 93 THR B C 1
ATOM 2123 O O . THR B 1 93 ? 6.715 21.297 9.875 1 94.25 93 THR B O 1
ATOM 2126 N N . PHE B 1 94 ? 5.98 19.547 8.617 1 93.12 94 PHE B N 1
ATOM 2127 C CA . PHE B 1 94 ? 7.285 19.359 7.996 1 93.12 94 PHE B CA 1
ATOM 2128 C C . PHE B 1 94 ? 7.301 19.922 6.582 1 93.12 94 PHE B C 1
ATOM 2130 O O . PHE B 1 94 ? 6.324 19.781 5.844 1 93.12 94 PHE B O 1
ATOM 2137 N N . LEU B 1 95 ? 8.383 20.516 6.23 1 88.31 95 LEU B N 1
ATOM 2138 C CA . LEU B 1 95 ? 8.578 21 4.867 1 88.31 95 LEU B CA 1
ATOM 2139 C C . LEU B 1 95 ? 9.633 20.172 4.145 1 88.31 95 LEU B C 1
ATOM 2141 O O . LEU B 1 95 ? 10.781 20.109 4.574 1 88.31 95 LEU B O 1
ATOM 2145 N N . VAL B 1 96 ? 9.25 19.359 3.303 1 80.81 96 VAL B N 1
ATOM 2146 C CA . VAL B 1 96 ? 10.148 18.469 2.57 1 80.81 96 VAL B CA 1
ATOM 2147 C C . VAL B 1 96 ? 11.07 19.297 1.676 1 80.81 96 VAL B C 1
ATOM 2149 O O . VAL B 1 96 ? 12.242 18.969 1.499 1 80.81 96 VAL B O 1
ATOM 2152 N N . GLY B 1 97 ? 10.812 20.562 1.463 1 67.88 97 GLY B N 1
ATOM 2153 C CA . GLY B 1 97 ? 11.617 21.484 0.686 1 67.88 97 GLY B CA 1
ATOM 2154 C C . GLY B 1 97 ? 11.719 21.109 -0.781 1 67.88 97 GLY B C 1
ATOM 2155 O O . GLY B 1 97 ? 11.375 19.984 -1.162 1 67.88 97 GLY B O 1
ATOM 2156 N N . GLY B 1 98 ? 12.258 22.141 -1.699 1 57.66 98 GLY B N 1
ATOM 2157 C CA . GLY B 1 98 ? 12.773 22.141 -3.059 1 57.66 98 GLY B CA 1
ATOM 2158 C C . GLY B 1 98 ? 11.719 21.812 -4.098 1 57.66 98 GLY B C 1
ATOM 2159 O O . GLY B 1 98 ? 11.562 22.531 -5.082 1 57.66 98 GLY B O 1
ATOM 2160 N N . ASP B 1 99 ? 11.164 20.469 -3.959 1 62.16 99 ASP B N 1
ATOM 2161 C CA . ASP B 1 99 ? 10.383 19.984 -5.094 1 62.16 99 ASP B CA 1
ATOM 2162 C C . ASP B 1 99 ? 8.891 20.266 -4.887 1 62.16 99 ASP B C 1
ATOM 2164 O O . ASP B 1 99 ? 8.359 20.047 -3.793 1 62.16 99 ASP B O 1
ATOM 2168 N N . THR B 1 100 ? 8.352 21.172 -5.586 1 69.75 100 THR B N 1
ATOM 2169 C CA . THR B 1 100 ? 6.941 21.531 -5.59 1 69.75 100 THR B CA 1
ATOM 2170 C C . THR B 1 100 ? 6.086 20.359 -6.051 1 69.75 100 THR B C 1
ATOM 2172 O O . THR B 1 100 ? 4.883 20.516 -6.277 1 69.75 100 THR B O 1
ATOM 2175 N N . ALA B 1 101 ? 6.754 19.25 -6.18 1 79.25 101 ALA B N 1
ATOM 2176 C CA . ALA B 1 101 ? 5.961 18.125 -6.672 1 79.25 101 ALA B CA 1
ATOM 2177 C C . ALA B 1 101 ? 5.012 17.609 -5.594 1 79.25 101 ALA B C 1
ATOM 2179 O O . ALA B 1 101 ? 5.316 17.688 -4.402 1 79.25 101 ALA B O 1
ATOM 2180 N N . GLU B 1 102 ? 3.902 17.125 -6.004 1 87 102 GLU B N 1
ATOM 2181 C CA . GLU B 1 102 ? 2.889 16.578 -5.105 1 87 102 GLU B CA 1
ATOM 2182 C C . GLU B 1 102 ? 3.34 15.258 -4.5 1 87 102 GLU B C 1
ATOM 2184 O O . GLU B 1 102 ? 3.914 14.414 -5.195 1 87 102 GLU B O 1
ATOM 2189 N N . VAL B 1 103 ? 3.086 15.156 -3.195 1 91.81 103 VAL B N 1
ATOM 2190 C CA . VAL B 1 103 ? 3.307 13.883 -2.527 1 91.81 103 VAL B CA 1
ATOM 2191 C C . VAL B 1 103 ? 2.156 12.93 -2.846 1 91.81 103 VAL B C 1
ATOM 2193 O O . VAL B 1 103 ? 0.986 13.273 -2.676 1 91.81 103 VAL B O 1
ATOM 2196 N N . CYS B 1 104 ? 2.512 11.68 -3.256 1 90.06 104 CYS B N 1
ATOM 2197 C CA . CYS B 1 104 ? 1.441 10.773 -3.656 1 90.06 104 CYS B CA 1
ATOM 2198 C C . CYS B 1 104 ? 1.374 9.562 -2.73 1 90.06 104 CYS B C 1
ATOM 2200 O O . CYS B 1 104 ? 0.411 8.797 -2.775 1 90.06 104 CYS B O 1
ATOM 2202 N N . ASP B 1 105 ? 2.363 9.414 -1.896 1 93.94 105 ASP B N 1
ATOM 2203 C CA . ASP B 1 105 ? 2.309 8.336 -0.912 1 93.94 105 ASP B CA 1
ATOM 2204 C C . ASP B 1 105 ? 3.121 8.688 0.333 1 93.94 105 ASP B C 1
ATOM 2206 O O . ASP B 1 105 ? 4.164 9.344 0.238 1 93.94 105 ASP B O 1
ATOM 2210 N N . ILE B 1 106 ? 2.602 8.281 1.465 1 96.56 106 ILE B N 1
ATOM 2211 C CA . ILE B 1 106 ? 3.27 8.422 2.754 1 96.56 106 ILE B CA 1
ATOM 2212 C C . ILE B 1 106 ? 3.297 7.074 3.475 1 96.56 106 ILE B C 1
ATOM 2214 O O . ILE B 1 106 ? 2.281 6.379 3.539 1 96.56 106 ILE B O 1
ATOM 2218 N N . LYS B 1 107 ? 4.406 6.699 3.982 1 97.38 107 LYS B N 1
ATOM 2219 C CA . LYS B 1 107 ? 4.52 5.512 4.824 1 97.38 107 LYS B CA 1
ATOM 2220 C C . LYS B 1 107 ? 5.355 5.797 6.066 1 97.38 107 LYS B C 1
ATOM 2222 O O . LYS B 1 107 ? 6.445 6.363 5.973 1 97.38 107 LYS B O 1
ATOM 2227 N N . PHE B 1 108 ? 4.859 5.398 7.238 1 97.5 108 PHE B N 1
ATOM 2228 C CA . PHE B 1 108 ? 5.664 5.402 8.453 1 97.5 108 PHE B CA 1
ATOM 2229 C C . PHE B 1 108 ? 6.438 4.098 8.602 1 97.5 108 PHE B C 1
ATOM 2231 O O . PHE B 1 108 ? 5.938 3.031 8.242 1 97.5 108 PHE B O 1
ATOM 2238 N N . SER B 1 109 ? 7.633 4.23 9.148 1 96.62 109 SER B N 1
ATOM 2239 C CA . SER B 1 109 ? 8.344 3.012 9.523 1 96.62 109 SER B CA 1
ATOM 2240 C C . SER B 1 109 ? 7.66 2.309 10.688 1 96.62 109 SER B C 1
ATOM 2242 O O . SER B 1 109 ? 6.879 2.922 11.422 1 96.62 109 SER B O 1
ATOM 2244 N N . ASN B 1 110 ? 7.973 1.028 10.852 1 94.44 110 ASN B N 1
ATOM 2245 C CA . ASN B 1 110 ? 7.293 0.228 11.867 1 94.44 110 ASN B CA 1
ATOM 2246 C C . ASN B 1 110 ? 7.547 0.768 13.273 1 94.44 110 ASN B C 1
ATOM 2248 O O . ASN B 1 110 ? 6.672 0.699 14.133 1 94.44 110 ASN B O 1
ATOM 2252 N N . ASP B 1 111 ? 8.695 1.286 13.484 1 93.5 111 ASP B N 1
ATOM 2253 C CA . ASP B 1 111 ? 9.023 1.801 14.812 1 93.5 111 ASP B CA 1
ATOM 2254 C C . ASP B 1 111 ? 8.57 3.25 14.961 1 93.5 111 ASP B C 1
ATOM 2256 O O . ASP B 1 111 ? 8.789 3.867 16.016 1 93.5 111 ASP B O 1
ATOM 2260 N N . GLY B 1 112 ? 8.102 3.824 13.883 1 94.31 112 GLY B N 1
ATOM 2261 C CA . GLY B 1 112 ? 7.516 5.156 13.93 1 94.31 112 GLY B CA 1
ATOM 2262 C C . GLY B 1 112 ? 8.555 6.262 13.852 1 94.31 112 GLY B C 1
ATOM 2263 O O . GLY B 1 112 ? 8.219 7.441 13.984 1 94.31 112 GLY B O 1
ATOM 2264 N N . LYS B 1 113 ? 9.789 5.957 13.531 1 94.44 113 LYS B N 1
ATOM 2265 C CA . LYS B 1 113 ? 10.867 6.938 13.617 1 94.44 113 LYS B CA 1
ATOM 2266 C C . LYS B 1 113 ? 11.07 7.656 12.289 1 94.44 113 LYS B C 1
ATOM 2268 O O . LYS B 1 113 ? 11.688 8.719 12.234 1 94.44 113 LYS B O 1
ATOM 2273 N N . SER B 1 114 ? 10.625 7.039 11.258 1 95.56 114 SER B N 1
ATOM 2274 C CA . SER B 1 114 ? 10.859 7.594 9.93 1 95.56 114 SER B CA 1
ATOM 2275 C C . SER B 1 114 ? 9.57 7.664 9.125 1 95.56 114 SER B C 1
ATOM 2277 O O . SER B 1 114 ? 8.633 6.91 9.375 1 95.56 114 SER B O 1
ATOM 2279 N N . MET B 1 115 ? 9.555 8.57 8.203 1 96.44 115 MET B N 1
ATOM 2280 C CA . MET B 1 115 ? 8.484 8.727 7.223 1 96.44 115 MET B CA 1
ATOM 2281 C C . MET B 1 115 ? 9.039 8.688 5.801 1 96.44 115 MET B C 1
ATOM 2283 O O . MET B 1 115 ? 10.016 9.367 5.496 1 96.44 115 MET B O 1
ATOM 2287 N N . LEU B 1 116 ? 8.453 7.867 4.988 1 96.25 116 LEU B N 1
ATOM 2288 C CA . LEU B 1 116 ? 8.812 7.738 3.578 1 96.25 116 LEU B CA 1
ATOM 2289 C C . LEU B 1 116 ? 7.789 8.438 2.691 1 96.25 116 LEU B C 1
ATOM 2291 O O . LEU B 1 116 ? 6.594 8.148 2.766 1 96.25 116 LEU B O 1
ATOM 2295 N N . LEU B 1 117 ? 8.266 9.375 1.897 1 95.06 117 LEU B N 1
ATOM 2296 C CA . LEU B 1 117 ? 7.422 10.125 0.973 1 95.06 117 LEU B CA 1
ATOM 2297 C C . LEU B 1 117 ? 7.789 9.812 -0.473 1 95.06 117 LEU B C 1
ATOM 2299 O O . LEU B 1 117 ? 8.969 9.797 -0.831 1 95.06 117 LEU B O 1
ATOM 2303 N N . THR B 1 118 ? 6.82 9.5 -1.247 1 92.88 118 THR B N 1
ATOM 2304 C CA . THR B 1 118 ? 7.004 9.422 -2.691 1 92.88 118 THR B CA 1
ATOM 2305 C C . THR B 1 118 ? 6.238 10.539 -3.396 1 92.88 118 THR B C 1
ATOM 2307 O O . THR B 1 118 ? 5.109 10.859 -3.016 1 92.88 118 THR B O 1
ATOM 2310 N N . THR B 1 119 ? 6.883 11.102 -4.434 1 89.81 119 THR B N 1
ATOM 2311 C CA . THR B 1 119 ? 6.262 12.219 -5.133 1 89.81 119 THR B CA 1
ATOM 2312 C C . THR B 1 119 ? 5.891 11.828 -6.559 1 89.81 119 THR B C 1
ATOM 2314 O O . THR B 1 119 ? 6.352 10.805 -7.066 1 89.81 119 THR B O 1
ATOM 2317 N N . THR B 1 120 ? 5.012 12.578 -7.203 1 85.56 120 THR B N 1
ATOM 2318 C CA . THR B 1 120 ? 4.504 12.305 -8.539 1 85.56 120 THR B CA 1
ATOM 2319 C C . THR B 1 120 ? 5.617 12.43 -9.578 1 85.56 120 THR B C 1
ATOM 2321 O O . THR B 1 120 ? 5.48 11.945 -10.703 1 85.56 120 THR B O 1
ATOM 2324 N N . ASN B 1 121 ? 6.73 13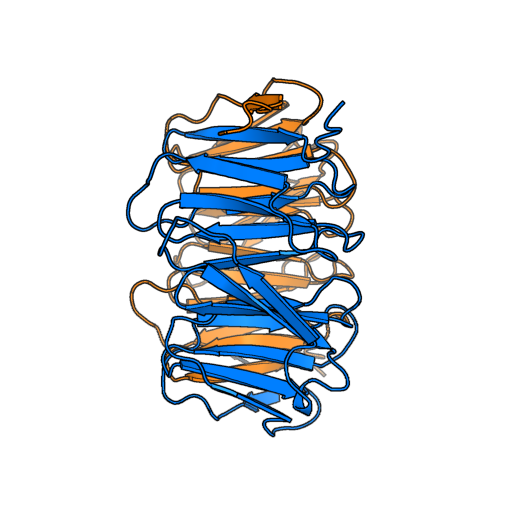.102 -9.25 1 83.75 121 ASN B N 1
ATOM 2325 C CA . ASN B 1 121 ? 7.863 13.211 -10.164 1 83.75 121 ASN B CA 1
ATOM 2326 C C . ASN B 1 121 ? 8.961 12.203 -9.82 1 83.75 121 ASN B C 1
ATOM 2328 O O . ASN B 1 121 ? 10.125 12.406 -10.164 1 83.75 121 ASN B O 1
ATOM 2332 N N . ASN B 1 122 ? 8.648 11.25 -9 1 87.12 122 ASN B N 1
ATOM 2333 C CA . ASN B 1 122 ? 9.469 10.07 -8.75 1 87.12 122 ASN B CA 1
ATOM 2334 C C . ASN B 1 122 ? 10.633 10.391 -7.82 1 87.12 122 ASN B C 1
ATOM 2336 O O . ASN B 1 122 ? 11.727 9.836 -7.973 1 87.12 122 ASN B O 1
ATOM 2340 N N . ASN B 1 123 ? 10.391 11.336 -6.965 1 88.31 123 ASN B N 1
ATOM 2341 C CA . ASN B 1 123 ? 11.32 11.531 -5.855 1 88.31 123 ASN B CA 1
ATOM 2342 C C . ASN B 1 123 ? 10.867 10.773 -4.609 1 88.31 123 ASN B C 1
ATOM 2344 O O . ASN B 1 123 ? 9.672 10.633 -4.363 1 88.31 123 ASN B O 1
ATOM 2348 N N . ILE B 1 124 ? 11.867 10.359 -3.898 1 91.5 124 ILE B N 1
ATOM 2349 C CA . ILE B 1 124 ? 11.641 9.695 -2.621 1 91.5 124 ILE B CA 1
ATOM 2350 C C . ILE B 1 124 ? 12.375 10.445 -1.512 1 91.5 124 ILE B C 1
ATOM 2352 O O . ILE B 1 124 ? 13.547 10.781 -1.651 1 91.5 124 ILE B O 1
ATOM 2356 N N . TYR B 1 125 ? 11.648 10.758 -0.469 1 91.88 125 TYR B N 1
ATOM 2357 C CA . TYR B 1 125 ? 12.242 11.398 0.696 1 91.88 125 TYR B CA 1
ATOM 2358 C C . TYR B 1 125 ? 12.016 10.57 1.955 1 91.88 125 TYR B C 1
ATOM 2360 O O . TYR B 1 125 ? 10.938 10.016 2.148 1 91.88 125 TYR B O 1
ATOM 2368 N N . VAL B 1 126 ? 13.031 10.523 2.756 1 93.75 126 VAL B N 1
ATOM 2369 C CA . VAL B 1 126 ? 12.898 9.969 4.098 1 93.75 126 VAL B CA 1
ATOM 2370 C C . VAL B 1 126 ? 13.078 11.078 5.137 1 93.75 126 VAL B C 1
ATOM 2372 O O . VAL B 1 126 ? 14.086 11.789 5.133 1 93.75 126 VAL B O 1
ATOM 2375 N N . LEU B 1 127 ? 12.078 11.211 5.969 1 93.81 127 LEU B N 1
ATOM 2376 C CA . LEU B 1 127 ? 12.109 12.219 7.023 1 93.81 127 LEU B CA 1
ATOM 2377 C C . LEU B 1 127 ? 12.18 11.57 8.398 1 93.81 127 LEU B C 1
ATOM 2379 O O . LEU B 1 127 ? 11.648 10.477 8.602 1 93.81 127 LEU B O 1
ATOM 2383 N N . ASP B 1 128 ? 12.859 12.289 9.289 1 94.38 128 ASP B N 1
ATOM 2384 C CA . ASP B 1 128 ? 12.648 11.992 10.703 1 94.38 128 ASP B CA 1
ATOM 2385 C C . ASP B 1 128 ? 11.211 12.273 11.117 1 94.38 128 ASP B C 1
ATOM 2387 O O . ASP B 1 128 ? 10.719 13.391 10.938 1 94.38 128 ASP B O 1
ATOM 2391 N N . ALA B 1 129 ? 10.547 11.305 11.695 1 94.19 129 ALA B N 1
ATOM 2392 C CA . ALA B 1 129 ? 9.117 11.438 11.938 1 94.19 129 ALA B CA 1
ATOM 2393 C C . ALA B 1 129 ? 8.852 12.32 13.156 1 94.19 129 ALA B C 1
ATOM 2395 O O . ALA B 1 129 ? 7.715 12.758 13.383 1 94.19 129 ALA B O 1
ATOM 2396 N N . TYR B 1 130 ? 9.789 12.547 13.945 1 91.81 130 TYR B N 1
ATOM 2397 C CA . TYR B 1 130 ? 9.625 13.375 15.133 1 91.81 130 TYR B CA 1
ATOM 2398 C C . TYR B 1 130 ? 10.07 14.812 14.859 1 91.81 130 TYR B C 1
ATOM 2400 O O . TYR B 1 130 ? 9.336 15.758 15.141 1 91.81 130 TYR B O 1
ATOM 2408 N N . GLY B 1 131 ? 11.219 14.953 14.211 1 90.81 131 GLY B N 1
ATOM 2409 C CA . GLY B 1 131 ? 11.789 16.281 14.031 1 90.81 131 GLY B CA 1
ATOM 2410 C C . GLY B 1 131 ? 11.523 16.859 12.656 1 90.81 131 GLY B C 1
ATOM 2411 O O . GLY B 1 131 ? 11.633 18.078 12.461 1 90.81 131 GLY B O 1
ATOM 2412 N N . GLY B 1 132 ? 11.281 16 11.727 1 92 132 GLY B N 1
ATOM 2413 C CA . GLY B 1 132 ? 10.93 16.484 10.391 1 92 132 GLY B CA 1
ATOM 2414 C C . GLY B 1 132 ? 12.133 16.672 9.492 1 92 132 GLY B C 1
ATOM 2415 O O . GLY B 1 132 ? 11.984 17.016 8.312 1 92 132 GLY B O 1
ATOM 2416 N N . GLU B 1 133 ? 13.258 16.453 10 1 90.5 133 GLU B N 1
ATOM 2417 C CA . GLU B 1 133 ? 14.461 16.609 9.188 1 90.5 133 GLU B CA 1
ATOM 2418 C C . GLU B 1 133 ? 14.5 15.602 8.047 1 90.5 133 GLU B C 1
ATOM 2420 O O . GLU B 1 133 ? 14.188 14.422 8.242 1 90.5 133 GLU B O 1
ATOM 2425 N N . LYS B 1 134 ? 14.93 16.109 6.961 1 88.44 134 LYS B N 1
ATOM 2426 C CA . LYS B 1 134 ? 15.156 15.211 5.828 1 88.44 134 LYS B CA 1
ATOM 2427 C C . LYS B 1 134 ? 16.422 14.383 6.02 1 88.44 134 LYS B C 1
ATOM 2429 O O . LYS B 1 134 ? 17.531 14.93 6.078 1 88.44 134 LYS B O 1
ATOM 2434 N N . ARG B 1 135 ? 16.234 13.125 6.09 1 86.88 135 ARG B N 1
ATOM 2435 C CA . ARG B 1 135 ? 17.375 12.227 6.266 1 86.88 135 ARG B CA 1
ATOM 2436 C C . ARG B 1 135 ? 18.031 11.891 4.93 1 86.88 135 ARG B C 1
ATOM 2438 O O . ARG B 1 135 ? 19.25 11.82 4.828 1 86.88 135 ARG B O 1
ATOM 2445 N N . CYS B 1 136 ? 17.172 11.625 3.969 1 84.31 136 CYS B N 1
ATOM 2446 C CA . CYS B 1 136 ? 17.672 11.305 2.633 1 84.31 136 CYS B CA 1
ATOM 2447 C C . CYS B 1 136 ? 16.625 11.625 1.574 1 84.31 136 CYS B C 1
ATOM 2449 O O . CYS B 1 136 ? 15.445 11.805 1.896 1 84.31 136 CYS B O 1
ATOM 2451 N N . GLY B 1 137 ? 17.109 11.828 0.336 1 86.56 137 GLY B N 1
ATOM 2452 C CA . GLY B 1 137 ? 16.312 12.039 -0.854 1 86.56 137 GLY B CA 1
ATOM 2453 C C . GLY B 1 137 ? 16.891 11.398 -2.098 1 86.56 137 GLY B C 1
ATOM 2454 O O . GLY B 1 137 ? 18.109 11.422 -2.299 1 86.56 137 GLY B O 1
ATOM 2455 N N . PHE B 1 138 ? 15.977 10.758 -2.824 1 84.19 138 PHE B N 1
ATOM 2456 C CA . PHE B 1 138 ? 16.406 10.07 -4.035 1 84.19 138 PHE B CA 1
ATOM 2457 C C . PHE B 1 138 ? 15.5 10.438 -5.211 1 84.19 138 PHE B C 1
ATOM 2459 O O . PHE B 1 138 ? 14.289 10.547 -5.059 1 84.19 138 PHE B O 1
ATOM 2466 N N . SER B 1 139 ? 16.188 10.617 -6.289 1 85.31 139 SER B N 1
ATOM 2467 C CA . SER B 1 139 ? 15.453 10.82 -7.539 1 85.31 139 SER B CA 1
ATOM 2468 C C . SER B 1 139 ? 15.57 9.602 -8.453 1 85.31 139 SER B C 1
ATOM 2470 O O . SER B 1 139 ? 16.688 9.164 -8.758 1 85.31 139 SER B O 1
ATOM 2472 N N . LEU B 1 140 ? 14.469 9.086 -8.82 1 83.44 140 LEU B N 1
ATOM 2473 C CA . LEU B 1 140 ? 14.445 7.898 -9.664 1 83.44 140 LEU B CA 1
ATOM 2474 C C . LEU B 1 140 ? 14.023 8.258 -11.086 1 83.44 140 LEU B C 1
ATOM 2476 O O . LEU B 1 140 ? 13.422 9.312 -11.312 1 83.44 140 LEU B O 1
ATOM 2480 N N . GLU B 1 141 ? 14.383 7.434 -11.992 1 81.69 141 GLU B N 1
ATOM 2481 C CA . GLU B 1 141 ? 14.008 7.684 -13.383 1 81.69 141 GLU B CA 1
ATOM 2482 C C . GLU B 1 141 ? 12.492 7.695 -13.547 1 81.69 141 GLU B C 1
ATOM 2484 O O . GLU B 1 141 ? 11.805 6.789 -13.078 1 81.69 141 GLU B O 1
ATOM 2489 N N . PRO B 1 142 ? 12.062 8.828 -14.172 1 71.94 142 PRO B N 1
ATOM 2490 C CA . PRO B 1 142 ? 10.609 8.922 -14.359 1 71.94 142 PRO B CA 1
ATOM 2491 C C . PRO B 1 142 ? 10.07 7.875 -15.328 1 71.94 142 PRO B C 1
ATOM 2493 O O . PRO B 1 142 ? 10.789 7.434 -16.234 1 71.94 142 PRO B O 1
ATOM 2496 N N . SER B 1 143 ? 9.07 7.23 -15.016 1 71.94 143 SER B N 1
ATOM 2497 C CA . SER B 1 143 ? 8.289 6.426 -15.945 1 71.94 143 SER B CA 1
ATOM 2498 C C . SER B 1 143 ? 6.879 6.984 -16.109 1 71.94 143 SER B C 1
ATOM 2500 O O . SER B 1 143 ? 6.25 7.391 -15.133 1 71.94 143 SER B O 1
ATOM 2502 N N . PRO B 1 144 ? 6.516 7.152 -17.344 1 70.56 144 PRO B N 1
ATOM 2503 C CA . PRO B 1 144 ? 5.184 7.719 -17.562 1 70.56 144 PRO B CA 1
ATOM 2504 C C . PRO B 1 144 ? 4.078 6.895 -16.906 1 70.56 144 PRO B C 1
ATOM 2506 O O . PRO B 1 144 ? 4.121 5.664 -16.938 1 70.56 144 PRO B O 1
ATOM 2509 N N . ASN B 1 145 ? 3.154 7.508 -16.234 1 68.56 145 ASN B N 1
ATOM 2510 C CA . ASN B 1 145 ? 1.854 7.023 -15.797 1 68.56 145 ASN B CA 1
ATOM 2511 C C . ASN B 1 145 ? 1.993 5.977 -14.695 1 68.56 145 ASN B C 1
ATOM 2513 O O . ASN B 1 145 ? 1.105 5.145 -14.508 1 68.56 145 ASN B O 1
ATOM 2517 N N . THR B 1 146 ? 3.174 5.785 -14.203 1 73.25 146 THR B N 1
ATOM 2518 C CA . THR B 1 146 ? 3.271 4.816 -13.117 1 73.25 146 THR B CA 1
ATOM 2519 C C . THR B 1 146 ? 3.996 5.426 -11.914 1 73.25 146 THR B C 1
ATOM 2521 O O . THR B 1 146 ? 5.051 6.043 -12.07 1 73.25 146 THR B O 1
ATOM 2524 N N . ASN B 1 147 ? 3.309 5.293 -10.844 1 77.56 147 ASN B N 1
ATOM 2525 C CA . ASN B 1 147 ? 3.959 5.762 -9.625 1 77.56 147 ASN B CA 1
ATOM 2526 C C . ASN B 1 147 ? 5.043 4.789 -9.156 1 77.56 147 ASN B C 1
ATOM 2528 O O . ASN B 1 147 ? 4.922 3.58 -9.359 1 77.56 147 ASN B O 1
ATOM 2532 N N . THR B 1 148 ? 6.102 5.402 -8.617 1 84.56 148 THR B N 1
ATOM 2533 C CA . THR B 1 148 ? 7.168 4.605 -8.016 1 84.56 148 THR B CA 1
ATOM 2534 C C . THR B 1 148 ? 6.711 4.008 -6.691 1 84.56 148 THR B C 1
ATOM 2536 O O . THR B 1 148 ? 6.09 4.691 -5.875 1 84.56 148 THR B O 1
ATOM 2539 N N . GLU B 1 149 ? 6.965 2.707 -6.586 1 89.62 149 GLU B N 1
ATOM 2540 C CA . GLU B 1 149 ? 6.703 2.068 -5.297 1 89.62 149 GLU B CA 1
ATOM 2541 C C . GLU B 1 149 ? 7.961 2.029 -4.434 1 89.62 149 GLU B C 1
ATOM 2543 O O . GLU B 1 149 ? 9.047 1.743 -4.934 1 89.62 149 GLU B O 1
ATOM 2548 N N . ALA B 1 150 ? 7.789 2.414 -3.168 1 94.44 150 ALA B N 1
ATOM 2549 C CA . ALA B 1 150 ? 8.875 2.373 -2.191 1 94.44 150 ALA B CA 1
ATOM 2550 C C . ALA B 1 150 ? 8.375 1.892 -0.833 1 94.44 150 ALA B C 1
ATOM 2552 O O . ALA B 1 150 ? 7.211 2.109 -0.48 1 94.44 150 ALA B O 1
ATOM 2553 N N . THR B 1 151 ? 9.234 1.178 -0.106 1 96.06 151 THR B N 1
ATOM 2554 C CA . THR B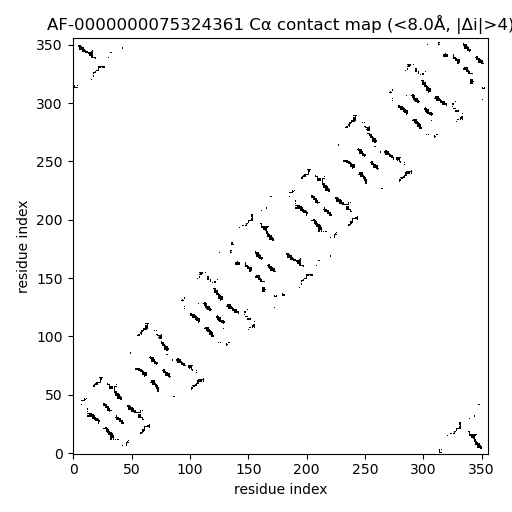 1 151 ? 8.812 0.655 1.188 1 96.06 151 THR B CA 1
ATOM 2555 C C . THR B 1 151 ? 10 0.528 2.135 1 96.06 151 THR B C 1
ATOM 2557 O O . THR B 1 151 ? 11.141 0.386 1.69 1 96.06 151 THR B O 1
ATOM 2560 N N . PHE B 1 152 ? 9.695 0.583 3.416 1 96 152 PHE B N 1
ATOM 2561 C CA . PHE B 1 152 ? 10.688 0.281 4.441 1 96 152 PHE B CA 1
ATOM 2562 C C . PHE B 1 152 ? 10.898 -1.224 4.562 1 96 152 PHE B C 1
ATOM 2564 O O . PHE B 1 152 ? 9.969 -2.006 4.344 1 96 152 PHE B O 1
ATOM 2571 N N . THR B 1 153 ? 12.125 -1.521 4.984 1 95.44 153 THR B N 1
ATOM 2572 C CA . THR B 1 153 ? 12.305 -2.859 5.539 1 95.44 153 THR B CA 1
ATOM 2573 C C . THR B 1 153 ? 11.633 -2.971 6.906 1 95.44 153 THR B C 1
ATOM 2575 O O . THR B 1 153 ? 11.367 -1.959 7.555 1 95.44 153 THR B O 1
ATOM 2578 N N . PRO B 1 154 ? 11.367 -4.191 7.336 1 95.31 154 PRO B N 1
ATOM 2579 C CA . PRO B 1 154 ? 10.633 -4.34 8.594 1 95.31 154 PRO B CA 1
ATOM 2580 C C . PRO B 1 154 ? 11.367 -3.721 9.781 1 95.31 154 PRO B C 1
ATOM 2582 O O . PRO B 1 154 ? 10.727 -3.236 10.719 1 95.31 154 PRO B O 1
ATOM 2585 N N . ASP B 1 155 ? 12.609 -3.701 9.766 1 93.69 155 ASP B N 1
ATOM 2586 C CA . ASP B 1 155 ? 13.375 -3.166 10.891 1 93.69 155 ASP B CA 1
ATOM 2587 C C . ASP B 1 155 ? 13.57 -1.658 10.75 1 93.69 155 ASP B C 1
ATOM 2589 O O . ASP B 1 155 ? 14.188 -1.026 11.609 1 93.69 155 ASP B O 1
ATOM 2593 N N . GLY B 1 156 ? 13.156 -1.107 9.641 1 92.94 156 GLY B N 1
ATOM 2594 C CA . GLY B 1 156 ? 13.18 0.333 9.438 1 92.94 156 GLY B CA 1
ATOM 2595 C C . GLY B 1 156 ? 14.555 0.864 9.086 1 92.94 156 GLY B C 1
ATOM 2596 O O . GLY B 1 156 ? 14.789 2.074 9.125 1 92.94 156 GLY B O 1
ATOM 2597 N N . GLN B 1 157 ? 15.453 -0.007 8.703 1 91.5 157 GLN B N 1
ATOM 2598 C CA . GLN B 1 157 ? 16.828 0.407 8.477 1 91.5 157 GLN B CA 1
ATOM 2599 C C . GLN B 1 157 ? 17.062 0.778 7.016 1 91.5 157 GLN B C 1
ATOM 2601 O O . GLN B 1 157 ? 17.969 1.545 6.699 1 91.5 157 GLN B O 1
ATOM 2606 N N . TYR B 1 158 ? 16.281 0.235 6.141 1 92.44 158 TYR B N 1
ATOM 2607 C CA . TYR B 1 158 ? 16.469 0.472 4.715 1 92.44 158 TYR B CA 1
ATOM 2608 C C . TYR B 1 158 ? 15.148 0.856 4.051 1 92.44 158 TYR B C 1
ATOM 2610 O O . TYR B 1 158 ? 14.07 0.557 4.57 1 92.44 158 TYR B O 1
ATOM 2618 N N . VAL B 1 159 ? 15.258 1.526 2.916 1 94.56 159 VAL B N 1
ATOM 2619 C CA . VAL B 1 159 ? 14.172 1.751 1.97 1 94.56 159 VAL B CA 1
ATOM 2620 C C . VAL B 1 159 ? 14.477 1.05 0.649 1 94.56 159 VAL B C 1
ATOM 2622 O O . VAL B 1 159 ? 15.609 1.099 0.165 1 94.56 159 VAL B O 1
ATOM 2625 N N . VAL B 1 160 ? 13.523 0.312 0.138 1 94.81 160 VAL B N 1
ATOM 2626 C CA . VAL B 1 160 ? 13.641 -0.335 -1.165 1 94.81 160 VAL B CA 1
ATOM 2627 C C . VAL B 1 160 ? 12.656 0.296 -2.146 1 94.81 160 VAL B C 1
ATOM 2629 O O . VAL B 1 160 ? 11.508 0.566 -1.793 1 94.81 160 VAL B O 1
ATOM 2632 N N . SER B 1 161 ? 13.086 0.523 -3.35 1 94.06 161 SER B N 1
ATOM 2633 C CA . SER B 1 161 ? 12.227 1.103 -4.375 1 94.06 161 SER B CA 1
ATOM 2634 C C . SER B 1 161 ? 12.539 0.527 -5.75 1 94.06 161 SER B C 1
ATOM 2636 O O . SER B 1 161 ? 13.688 0.177 -6.035 1 94.06 161 SER B O 1
ATOM 2638 N N . GLY B 1 162 ? 11.477 0.433 -6.527 1 90.69 162 GLY B N 1
ATOM 2639 C CA . GLY B 1 162 ? 11.68 0.161 -7.941 1 90.69 162 GLY B CA 1
ATOM 2640 C C . GLY B 1 162 ? 11.953 1.412 -8.75 1 90.69 162 GLY B C 1
ATOM 2641 O O . GLY B 1 162 ? 11.766 2.529 -8.266 1 90.69 162 GLY B O 1
ATOM 2642 N N . SER B 1 163 ? 12.453 1.172 -9.977 1 85.88 163 SER B N 1
ATOM 2643 C CA . SER B 1 163 ? 12.703 2.273 -10.898 1 85.88 163 SER B CA 1
ATOM 2644 C C . SER B 1 163 ? 12.141 1.972 -12.281 1 85.88 163 SER B C 1
ATOM 2646 O O . SER B 1 163 ? 11.75 0.839 -12.57 1 85.88 163 SER B O 1
ATOM 2648 N N . GLY B 1 164 ? 12.117 3.021 -13.07 1 86.62 164 GLY B N 1
ATOM 2649 C CA . GLY B 1 164 ? 11.594 2.904 -14.414 1 86.62 164 GLY B CA 1
ATOM 2650 C C . GLY B 1 164 ? 12.492 2.107 -15.344 1 86.62 164 GLY B C 1
ATOM 2651 O O . GLY B 1 164 ? 12.039 1.574 -16.359 1 86.62 164 GLY B O 1
ATOM 2652 N N . ASP B 1 165 ? 13.734 1.962 -14.969 1 86.56 165 ASP B N 1
ATOM 2653 C CA . ASP B 1 165 ? 14.695 1.28 -15.836 1 86.56 165 ASP B CA 1
ATOM 2654 C C . ASP B 1 165 ? 14.805 -0.198 -15.477 1 86.56 165 ASP B C 1
ATOM 2656 O O . ASP B 1 165 ? 15.672 -0.904 -15.992 1 86.56 165 ASP B O 1
ATOM 2660 N N . GLY B 1 166 ? 14.07 -0.633 -14.555 1 90.5 166 GLY B N 1
ATOM 2661 C CA . GLY B 1 166 ? 14.078 -2.035 -14.172 1 90.5 166 GLY B CA 1
ATOM 2662 C C . GLY B 1 166 ? 15.016 -2.332 -13.016 1 90.5 166 GLY B C 1
ATOM 2663 O O . GLY B 1 166 ? 15.133 -3.48 -12.586 1 90.5 166 GLY B O 1
ATOM 2664 N N . THR B 1 167 ? 15.625 -1.299 -12.531 1 90.81 167 THR B N 1
ATOM 2665 C CA . THR B 1 167 ? 16.547 -1.48 -11.414 1 90.81 167 THR B CA 1
ATOM 2666 C C . THR B 1 167 ? 15.828 -1.235 -10.086 1 90.81 167 THR B C 1
ATOM 2668 O O . THR B 1 167 ? 14.984 -0.341 -9.984 1 90.81 167 THR B O 1
ATOM 2671 N N . LEU B 1 168 ? 16.172 -2.082 -9.117 1 93.31 168 LEU B N 1
ATOM 2672 C CA . LEU B 1 168 ? 15.734 -1.815 -7.75 1 93.31 168 LEU B CA 1
ATOM 2673 C C . LEU B 1 168 ? 16.859 -1.171 -6.938 1 93.31 168 LEU B C 1
ATOM 2675 O O . LEU B 1 168 ? 18.031 -1.52 -7.098 1 93.31 168 LEU B O 1
ATOM 2679 N N . HIS B 1 169 ? 16.406 -0.298 -6.098 1 91.69 169 HIS B N 1
ATOM 2680 C CA . HIS B 1 169 ? 17.359 0.414 -5.246 1 91.69 169 HIS B CA 1
ATOM 2681 C C . HIS B 1 169 ? 17.062 0.173 -3.771 1 91.69 169 HIS B C 1
ATOM 2683 O O . HIS B 1 169 ? 15.898 0.153 -3.363 1 91.69 169 HIS B O 1
ATOM 2689 N N . ALA B 1 170 ? 18.109 -0.033 -2.99 1 91.88 170 ALA B N 1
ATOM 2690 C CA . ALA B 1 170 ? 18.016 -0.06 -1.532 1 91.88 170 ALA B CA 1
ATOM 2691 C C . ALA B 1 170 ? 18.969 0.937 -0.901 1 91.88 170 ALA B C 1
ATOM 2693 O O . ALA B 1 170 ? 20.141 1.018 -1.299 1 91.88 170 ALA B O 1
ATOM 2694 N N . TRP B 1 171 ? 18.5 1.683 0.084 1 89.56 171 TRP B N 1
ATOM 2695 C CA . TRP B 1 171 ? 19.297 2.693 0.779 1 89.56 171 TRP B CA 1
ATOM 2696 C C . TRP B 1 171 ? 19.219 2.494 2.289 1 89.56 171 TRP B C 1
ATOM 2698 O O . TRP B 1 171 ? 18.172 2.164 2.83 1 89.56 171 TRP B O 1
ATOM 2708 N N . ASN B 1 172 ? 20.375 2.66 2.896 1 89.06 172 ASN B N 1
ATOM 2709 C CA . ASN B 1 172 ? 20.406 2.764 4.352 1 89.06 172 ASN B CA 1
ATOM 2710 C C . ASN B 1 172 ? 19.969 4.148 4.824 1 89.06 172 ASN B C 1
ATOM 2712 O O . ASN B 1 172 ? 20.484 5.16 4.355 1 89.06 172 ASN B O 1
ATOM 2716 N N . ILE B 1 173 ? 19.031 4.207 5.766 1 86.5 173 ILE B N 1
ATOM 2717 C CA . ILE B 1 173 ? 18.484 5.523 6.066 1 86.5 173 ILE B CA 1
ATOM 2718 C C . ILE B 1 173 ? 19.109 6.062 7.355 1 86.5 173 ILE B C 1
ATOM 2720 O O . ILE B 1 173 ? 18.828 7.195 7.758 1 86.5 173 ILE B O 1
ATOM 2724 N N . ASN B 1 174 ? 19.875 5.293 8.062 1 77.31 174 ASN B N 1
ATOM 2725 C CA . ASN B 1 174 ? 20.531 5.754 9.281 1 77.31 174 ASN B CA 1
ATOM 2726 C C . ASN B 1 174 ? 21.766 6.586 8.969 1 77.31 174 ASN B C 1
ATOM 2728 O O . ASN B 1 174 ? 22.672 6.125 8.258 1 77.31 174 ASN B O 1
ATOM 2732 N N . THR B 1 175 ? 21.594 7.75 8.406 1 60.09 175 THR B N 1
ATOM 2733 C CA . THR B 1 175 ? 22.766 8.578 8.133 1 60.09 175 THR B CA 1
ATOM 2734 C C . THR B 1 175 ? 23.469 8.969 9.438 1 60.09 175 THR B C 1
ATOM 2736 O O . THR B 1 175 ? 22.875 9.633 10.289 1 60.09 175 THR B O 1
ATOM 2739 N N . ARG B 1 176 ? 24.156 8.203 10.242 1 47 176 ARG B N 1
ATOM 2740 C CA . ARG B 1 176 ? 25 8.883 11.227 1 47 176 ARG B CA 1
ATOM 2741 C C . ARG B 1 176 ? 25.906 9.914 10.57 1 47 176 ARG B C 1
ATOM 2743 O O . ARG B 1 176 ? 26.609 9.609 9.609 1 47 176 ARG B O 1
ATOM 2750 N N . ASN B 1 177 ? 25.391 11.148 10.305 1 40.53 177 ASN B N 1
ATOM 2751 C CA . ASN B 1 177 ? 26.453 12.141 10.227 1 40.53 177 ASN B CA 1
ATOM 2752 C C . ASN B 1 177 ? 27.609 11.812 11.188 1 40.53 177 ASN B C 1
ATOM 2754 O O . ASN B 1 177 ? 27.438 11.891 12.406 1 40.53 177 ASN B O 1
ATOM 2758 N N . GLU B 1 178 ? 28.234 10.625 11.117 1 33.09 178 GLU B N 1
ATOM 2759 C CA . GLU B 1 178 ? 29.531 10.891 11.758 1 33.09 178 GLU B CA 1
ATOM 2760 C C . GLU B 1 178 ? 30.328 11.922 10.969 1 33.09 178 GLU B C 1
ATOM 2762 O O . GLU B 1 178 ? 30.172 12.055 9.758 1 33.09 178 GLU B O 1
#

Solvent-accessible surface area (backbone atoms only — not comparable to full-atom values): 18704 Å² total; per-residue (Å²): 132,69,73,66,57,66,67,44,66,43,74,75,51,82,26,31,46,75,26,71,31,60,25,58,72,49,64,38,34,38,38,14,19,74,64,19,35,35,39,31,37,36,76,93,44,87,49,79,73,43,76,46,79,56,91,32,64,40,22,52,29,48,29,64,76,40,52,38,34,39,37,34,38,55,70,26,29,35,38,31,24,41,61,91,48,46,91,76,42,61,79,45,74,30,62,72,59,98,52,69,46,52,44,67,42,56,44,51,21,68,84,48,56,33,32,40,37,30,26,77,70,28,34,36,36,34,25,34,55,84,80,38,47,75,65,44,51,44,80,45,59,74,43,87,98,50,82,64,54,70,44,57,39,50,85,49,49,33,40,40,30,48,23,39,72,13,38,32,42,32,28,56,60,74,66,68,84,115,131,69,64,72,54,64,69,45,67,43,76,76,51,81,26,31,45,74,25,72,31,60,24,56,72,49,63,36,33,37,38,13,18,73,64,20,35,35,39,32,37,35,76,91,45,85,50,77,74,43,77,46,81,55,88,33,64,39,23,53,29,48,30,63,76,39,53,38,34,40,38,35,36,55,69,26,29,35,36,30,25,41,60,89,48,45,89,76,41,62,80,46,74,29,64,72,56,98,53,70,46,50,45,66,42,57,44,51,22,67,85,49,57,33,32,40,36,30,27,77,72,28,34,37,36,32,26,33,55,84,81,38,46,75,65,44,63,46,80,45,59,73,42,88,97,51,82,66,55,68,44,59,39,50,84,50,51,33,40,40,30,48,22,40,72,14,38,30,40,30,27,57,60,73,65,70,83,116

Sequence (356 aa):
MYDNRILRYFKGHKERVISLCMSPVNDSFMSGSLDHSVRIWDLRVNACQGILRLRGRPTVAFDQQGLVFAVAMEAGAIKLFDSRSYDKGPFDTFLVGGDTAEVCDIKFSNDGKSMLLTTTNNNIYVLDAYGGEKRCGFSLEPSPNTNTEATFTPDGQYVVSGSGDGTLHAWNINTRNEMYDNRILRYFKGHKERVISLCMSPVNDSFMSGSLDHSVRIWDLRVNACQGILRLRGRPTVAFDQQGLVFAVAMEAGAIKLFDSRSYDKGPFDTFLVGGDTAEVCDIKFSNDGKSMLLTTTNNNIYVLDAYGGEKRCGFSLEPSPNTNTEATFTPDGQYVVSGSGDGTLHAWNINTRNE

Secondary structure (DSSP, 8-state):
-----EEEEE---SS-EEEEEE-SSSSEEEEEETTTEEEEEETTEEEEEEEEE-SS--EEEE-TTSSEEEEE-GGGEEEEEETT-GGG--SEEEE--S--PPEEEEEE-TTSSEEEEEETTSEEEEEETTT--EEEEEE----TT-PPPEEE-TTSSEEEEE-TTS-EEEEE------/-----EEEEE---SS-EEEEEE-SSSSEEEEEETTTEEEEEETTEEEEEEEEE-SS--EEEE-TTSSEEEEE-GGGEEEEEETT-GGG--SEEEE--S--PPEEEEEE-TTSSEEEEEETTSEEEEEETTT--EEEEEE----TT-PPPEEE-TTSSEEEEE-TTS-EEEEE------

InterPro domains:
  IPR001680 WD40 repeat [PF00400] (7-42)
  IPR001680 WD40 repeat [PF00400] (151-172)
  IPR001680 WD40 repeat [PS50082] (10-44)
  IPR001680 WD40 repeat [PS50082] (140-178)
  IPR001680 WD40 repeat [SM00320] (3-42)
  IPR001680 WD40 repeat [SM00320] (87-128)
  IPR001680 WD40 repeat [SM00320] (133-172)
  IPR015943 WD40/YVTN repeat-like-containing domain superfamily [G3DSA:2.130.10.10] (2-178)
  IPR019775 WD40 repeat, conserved site [PS00678] (159-173)
  IPR036322 WD40-repeat-containing domain superfamily [SSF50978] (3-176)
  IPR037867 COMPASS component Swd2/WDR82 [PTHR19861] (1-175)

Nearest PDB structures (foldseek):
  8id8-assembly1_B  TM=8.352E-01  e=4.493E-12  Homo sapiens
  9avl-assembly1_B  TM=8.160E-01  e=2.628E-12  Homo sapiens
  8g59-assembly1_B  TM=8.157E-01  e=3.257E-12  Homo sapiens
  8dzq-assembly1_C  TM=8.276E-01  e=1.059E-11  Homo sapiens
  8zx5-assembly1_B  TM=8.146E-01  e=8.548E-12  Homo sapiens

Radius of gyration: 19.46 Å; Cα contacts (8 Å, |Δi|>4): 1023; chains: 2; bounding box: 56×50×39 Å

Foldseek 3Di:
DPPVPPVADADDDPADWQEKEAQLPFQKIWTWGPSQKIWIDGPVDNDTPDIDGADDGWYKYAANNNQKMWIWHFQQKIFIAGNVPCVVPGPDIAHPDDDRFGWRYWDAANVRQWIWTAGLQGKIWIAGRPPRDTQDMDHADDDPPDGKDKDADNVRQWIWIAGPVGDIDIDGRPPPPD/DPPPPPVADADDDPADWQEKEAQLPFQKIWTWGPSQKIWIDGPVDNDTPDIDGADDGWYKYAANNNQKMWIWHFQQKIFIAGNVPCVVPGPDIAHPDDDRFGWRYWDAANVRQWIWTAGPQGKIWIAGRPPRDTQDMDHAEDDPPDGKDKDADNVRQWIWIAGPVGDIDIDGRPPPPD